Protein AF-A0A3P7LG37-F1 (afdb_monomer)

Radius of gyration: 65.44 Å; Cα contacts (8 Å, |Δi|>4): 2; chains: 1; bounding box: 162×70×184 Å

pLDDT: mean 71.57, std 26.66, range [27.73, 98.31]

Structure (mmCIF, N/CA/C/O backbone):
data_AF-A0A3P7LG37-F1
#
_entry.id   AF-A0A3P7LG37-F1
#
loop_
_atom_site.group_PDB
_atom_site.id
_atom_site.type_symbol
_atom_site.label_atom_id
_atom_site.label_alt_id
_atom_site.label_comp_id
_atom_site.label_asym_id
_atom_site.label_entity_id
_atom_site.label_seq_id
_atom_site.pdbx_PDB_ins_code
_atom_site.Cartn_x
_atom_site.Cartn_y
_atom_site.Cartn_z
_atom_site.occupancy
_atom_site.B_iso_or_equiv
_atom_site.auth_seq_id
_atom_site.auth_comp_id
_atom_site.auth_asym_id
_atom_site.auth_atom_id
_atom_site.pdbx_PDB_model_num
ATOM 1 N N . MET A 1 1 ? 28.343 18.761 -48.923 1.00 53.28 1 MET A N 1
ATOM 2 C CA . MET A 1 1 ? 27.858 18.982 -50.306 1.00 53.28 1 MET A CA 1
ATOM 3 C C . MET A 1 1 ? 28.773 19.929 -51.073 1.00 53.28 1 MET A C 1
ATOM 5 O O . MET A 1 1 ? 28.994 19.679 -52.247 1.00 53.28 1 MET A O 1
ATOM 9 N N . GLU A 1 2 ? 29.396 20.901 -50.402 1.00 62.69 2 GLU A N 1
ATOM 10 C CA . GLU A 1 2 ? 30.290 21.905 -51.007 1.00 62.69 2 GLU A CA 1
ATOM 11 C C . GLU A 1 2 ? 31.487 21.339 -51.800 1.00 62.69 2 GLU A C 1
ATOM 13 O O . GLU A 1 2 ? 31.802 21.846 -52.871 1.00 62.69 2 GLU A O 1
ATOM 18 N N . GLU A 1 3 ? 32.130 20.249 -51.362 1.00 63.84 3 GLU A N 1
ATOM 19 C CA . GLU A 1 3 ? 33.272 19.678 -52.108 1.00 63.84 3 GLU A CA 1
ATOM 20 C C . GLU A 1 3 ? 32.877 19.035 -53.445 1.00 63.84 3 GLU A C 1
ATOM 22 O O . GLU A 1 3 ? 33.645 19.075 -54.406 1.00 63.84 3 GLU A O 1
ATOM 27 N N . LYS A 1 4 ? 31.661 18.477 -53.538 1.00 73.81 4 LYS A N 1
ATOM 28 C CA . LYS A 1 4 ? 31.157 17.892 -54.791 1.00 73.81 4 LYS A CA 1
ATOM 29 C C . LYS A 1 4 ? 30.803 18.969 -55.812 1.00 73.81 4 LYS A C 1
ATOM 31 O O . LYS A 1 4 ? 31.056 18.778 -56.995 1.00 73.81 4 LYS A O 1
ATOM 36 N N . GLU A 1 5 ? 30.256 20.095 -55.362 1.00 79.38 5 GLU A N 1
ATOM 37 C CA . GLU A 1 5 ? 29.940 21.236 -56.229 1.00 79.38 5 GLU A CA 1
ATOM 38 C C . GLU A 1 5 ? 31.211 21.926 -56.735 1.00 79.38 5 GLU A C 1
ATOM 40 O O . GLU A 1 5 ? 31.289 22.282 -57.910 1.00 79.38 5 GLU A O 1
ATOM 45 N N . LYS A 1 6 ? 32.252 22.006 -55.895 1.00 78.19 6 LYS A N 1
ATOM 46 C CA . LYS A 1 6 ? 33.566 22.537 -56.280 1.00 78.19 6 LYS A CA 1
ATOM 47 C C . LYS A 1 6 ? 34.243 21.699 -57.372 1.00 78.19 6 LYS A C 1
ATOM 49 O O . LYS A 1 6 ? 34.778 22.256 -58.325 1.00 78.19 6 LYS A O 1
ATOM 54 N N . LEU A 1 7 ? 34.155 20.369 -57.281 1.00 77.25 7 LEU A N 1
ATOM 55 C CA . LEU A 1 7 ? 34.725 19.460 -58.282 1.00 77.25 7 LEU A CA 1
ATOM 56 C C . LEU A 1 7 ? 33.992 19.536 -59.635 1.00 77.25 7 LEU A C 1
ATOM 58 O O . LEU A 1 7 ? 34.618 19.436 -60.688 1.00 77.25 7 LEU A O 1
ATOM 62 N N . ILE A 1 8 ? 32.667 19.725 -59.612 1.00 76.44 8 ILE A N 1
ATOM 63 C CA . ILE A 1 8 ? 31.858 19.896 -60.828 1.00 76.44 8 ILE A CA 1
ATOM 64 C C . ILE A 1 8 ? 32.215 21.217 -61.521 1.00 76.44 8 ILE A C 1
ATOM 66 O O . ILE A 1 8 ? 32.411 21.219 -62.735 1.00 76.44 8 ILE A O 1
ATOM 70 N N . LEU A 1 9 ? 32.376 22.304 -60.758 1.00 76.56 9 LEU A N 1
ATOM 71 C CA . LEU A 1 9 ? 32.797 23.612 -61.270 1.00 76.56 9 LEU A CA 1
ATOM 72 C C . LEU A 1 9 ? 34.181 23.563 -61.937 1.00 76.56 9 LEU A C 1
ATOM 74 O O . LEU A 1 9 ? 34.316 24.035 -63.070 1.00 76.56 9 LEU A O 1
ATOM 78 N N . ASP A 1 10 ? 35.167 22.925 -61.301 1.00 71.69 10 ASP A N 1
ATOM 79 C CA . ASP A 1 10 ? 36.519 22.786 -61.860 1.00 71.69 10 ASP A CA 1
ATOM 80 C C . ASP A 1 10 ? 36.524 21.968 -63.162 1.00 71.69 10 ASP A C 1
ATOM 82 O O . ASP A 1 10 ? 37.150 22.378 -64.144 1.00 71.69 10 ASP A O 1
ATOM 86 N N . LEU A 1 11 ? 35.757 20.870 -63.222 1.00 69.56 11 LEU A N 1
ATOM 87 C CA . LEU A 1 11 ? 35.633 20.036 -64.424 1.00 69.56 11 LEU A CA 1
ATOM 88 C C . LEU A 1 11 ? 34.896 20.744 -65.571 1.00 69.56 11 LEU A C 1
ATOM 90 O O . LEU A 1 11 ? 35.238 20.533 -66.734 1.00 69.56 11 LEU A O 1
ATOM 94 N N . THR A 1 12 ? 33.923 21.612 -65.274 1.00 68.75 12 THR A N 1
ATOM 95 C CA . THR A 1 12 ? 33.240 22.419 -66.302 1.00 68.75 12 THR A CA 1
ATOM 96 C C . THR A 1 12 ? 34.053 23.615 -66.809 1.00 68.75 12 THR A C 1
ATOM 98 O O . THR A 1 12 ? 33.742 24.123 -67.884 1.00 68.75 12 THR A O 1
ATOM 101 N N . SER A 1 13 ? 35.098 24.056 -66.093 1.00 65.44 13 SER A N 1
ATOM 102 C CA . SER A 1 13 ? 35.941 25.192 -66.517 1.00 65.44 13 SER A CA 1
ATOM 103 C C . SER A 1 13 ? 37.119 24.805 -67.426 1.00 65.44 13 SER A C 1
ATOM 105 O O . SER A 1 13 ? 37.756 25.676 -68.023 1.00 65.44 13 SER A O 1
ATOM 107 N N . MET A 1 14 ? 37.403 23.506 -67.586 1.00 57.28 14 MET A N 1
ATOM 108 C CA . MET A 1 14 ? 38.433 23.020 -68.507 1.00 57.28 14 MET A CA 1
ATOM 109 C C . MET A 1 14 ? 37.971 23.130 -69.970 1.00 57.28 14 MET A C 1
ATOM 111 O O . MET A 1 14 ? 37.427 22.196 -70.558 1.00 57.28 14 MET A O 1
ATOM 115 N N . ASP A 1 15 ? 38.224 24.286 -70.581 1.00 46.91 15 ASP A N 1
ATOM 116 C CA . ASP A 1 15 ? 38.019 24.527 -72.009 1.00 46.91 15 ASP A CA 1
ATOM 117 C C . ASP A 1 15 ? 39.030 23.716 -72.851 1.00 46.91 15 ASP A C 1
ATOM 119 O O . ASP A 1 15 ? 40.226 24.013 -72.922 1.00 46.91 15 ASP A O 1
ATOM 123 N N . VAL A 1 16 ? 38.540 22.669 -73.523 1.00 56.59 16 VAL A N 1
ATOM 124 C CA . VAL A 1 16 ? 39.316 21.723 -74.358 1.00 56.59 16 VAL A CA 1
ATOM 125 C C . VAL A 1 16 ? 39.827 22.370 -75.667 1.00 56.59 16 VAL A C 1
ATOM 127 O O . VAL A 1 16 ? 40.471 21.729 -76.499 1.00 56.59 16 VAL A O 1
ATOM 130 N N . LYS A 1 17 ? 39.595 23.671 -75.884 1.00 50.84 17 LYS A N 1
ATOM 131 C CA . LYS A 1 17 ? 39.957 24.369 -77.131 1.00 50.84 17 LYS A CA 1
ATOM 132 C C . LYS A 1 17 ? 41.402 24.875 -77.218 1.00 50.84 17 LYS A C 1
ATOM 134 O O . LYS A 1 17 ? 41.805 25.335 -78.286 1.00 50.84 17 LYS A O 1
ATOM 139 N N . SER A 1 18 ? 42.223 24.747 -76.175 1.00 48.34 18 SER A N 1
ATOM 140 C CA . SER A 1 18 ? 43.606 25.265 -76.183 1.00 48.34 18 SER A CA 1
ATOM 141 C C . SER A 1 18 ? 44.681 24.273 -76.667 1.00 48.34 18 SER A C 1
ATOM 143 O O . SER A 1 18 ? 45.824 24.671 -76.886 1.00 48.34 18 SER A O 1
ATOM 145 N N . PHE A 1 19 ? 44.348 23.008 -76.954 1.00 45.03 19 PHE A N 1
ATOM 146 C CA . PHE A 1 19 ? 45.360 21.989 -77.295 1.00 45.03 19 PHE A CA 1
ATOM 147 C C . PHE A 1 19 ? 45.859 22.000 -78.761 1.00 45.03 19 PHE A C 1
ATOM 149 O O . PHE A 1 19 ? 46.705 21.197 -79.149 1.00 45.03 19 PHE A O 1
ATOM 156 N N . LYS A 1 20 ? 45.396 22.922 -79.616 1.00 48.12 20 LYS A N 1
ATOM 157 C CA . LYS A 1 20 ? 45.832 23.020 -81.028 1.00 48.12 20 LYS A CA 1
ATOM 158 C C . LYS A 1 20 ? 46.506 24.352 -81.359 1.00 48.12 20 LYS A C 1
ATOM 160 O O . LYS A 1 20 ? 46.103 25.023 -82.304 1.00 48.12 20 LYS A O 1
ATOM 165 N N . ARG A 1 21 ? 47.541 24.764 -80.619 1.00 46.53 21 ARG A N 1
ATOM 166 C CA . ARG A 1 21 ? 48.392 25.895 -81.056 1.00 46.53 21 ARG A CA 1
ATOM 167 C C . ARG A 1 21 ? 49.753 25.984 -80.354 1.00 46.53 21 ARG A C 1
ATOM 169 O O . ARG A 1 21 ? 50.128 27.044 -79.882 1.00 46.53 21 ARG A O 1
ATOM 176 N N . SER A 1 22 ? 50.530 24.901 -80.307 1.00 44.94 22 SER A N 1
ATOM 177 C CA . SER A 1 22 ? 51.957 25.022 -79.947 1.00 44.94 22 SER A CA 1
ATOM 178 C C . SER A 1 22 ? 52.837 23.923 -80.545 1.00 44.94 22 SER A C 1
ATOM 180 O O . SER A 1 22 ? 53.562 23.227 -79.850 1.00 44.94 22 SER A O 1
ATOM 182 N N . GLN A 1 23 ? 52.758 23.740 -81.863 1.00 45.19 23 GLN A N 1
ATOM 183 C CA . GLN A 1 23 ? 53.835 23.121 -82.640 1.00 45.19 23 GLN A CA 1
ATOM 184 C C . GLN A 1 23 ? 53.817 23.727 -84.037 1.00 45.19 23 GLN A C 1
ATOM 186 O O . GLN A 1 23 ? 53.097 23.259 -84.912 1.00 45.19 23 GLN A O 1
ATOM 191 N N . ARG A 1 24 ? 54.545 24.827 -84.222 1.00 46.62 24 ARG A N 1
ATOM 192 C CA . ARG A 1 24 ? 55.028 25.312 -85.524 1.00 46.62 24 ARG A CA 1
ATOM 193 C C . ARG A 1 24 ? 55.878 26.546 -85.265 1.00 46.62 24 ARG A C 1
ATOM 195 O O . ARG A 1 24 ? 55.342 27.648 -85.217 1.00 46.62 24 ARG A O 1
ATOM 202 N N . LYS A 1 25 ? 57.180 26.329 -85.071 1.00 47.12 25 LYS A N 1
ATOM 203 C CA . LYS A 1 25 ? 58.276 27.222 -85.480 1.00 47.12 25 LYS A CA 1
ATOM 204 C C . LYS A 1 25 ? 59.598 26.665 -84.955 1.00 47.12 25 LYS A C 1
ATOM 206 O O . LYS A 1 25 ? 60.095 27.122 -83.943 1.00 47.12 25 LYS A O 1
ATOM 211 N N . GLU A 1 26 ? 60.162 25.721 -85.695 1.00 38.88 26 GLU A N 1
ATOM 212 C CA . GLU A 1 26 ? 61.612 25.622 -85.862 1.00 38.88 26 GLU A CA 1
ATOM 213 C C . GLU A 1 26 ? 61.849 25.361 -87.351 1.00 38.88 26 GLU A C 1
ATOM 215 O O . GLU A 1 26 ? 61.422 24.352 -87.911 1.00 38.88 26 GLU A O 1
ATOM 220 N N . ALA A 1 27 ? 62.396 26.371 -88.026 1.00 35.72 27 ALA A N 1
ATOM 221 C CA . ALA A 1 27 ? 62.758 26.308 -89.428 1.00 35.72 27 ALA A CA 1
ATOM 222 C C . ALA A 1 27 ? 64.069 25.524 -89.543 1.00 35.72 27 ALA A C 1
ATOM 224 O O . ALA A 1 27 ? 65.119 25.986 -89.104 1.00 35.72 27 ALA A O 1
ATOM 225 N N . CYS A 1 28 ? 63.986 24.328 -90.120 1.00 34.69 28 CYS A N 1
ATOM 226 C CA . CYS A 1 28 ? 65.135 23.520 -90.497 1.00 34.69 28 CYS A CA 1
ATOM 227 C C . CYS A 1 28 ? 65.753 24.099 -91.780 1.00 34.69 28 CYS A C 1
ATOM 229 O O . CYS A 1 28 ? 65.066 24.283 -92.788 1.00 34.69 28 CYS A O 1
ATOM 231 N N . ILE A 1 29 ? 67.047 24.410 -91.722 1.00 40.91 29 ILE A N 1
ATOM 232 C CA . ILE A 1 29 ? 67.867 24.789 -92.872 1.00 40.91 29 ILE A CA 1
ATOM 233 C C . ILE A 1 29 ? 67.961 23.567 -93.794 1.00 40.91 29 ILE A C 1
ATOM 235 O O . ILE A 1 29 ? 68.450 22.513 -93.400 1.00 40.91 29 ILE A O 1
ATOM 239 N N . ILE A 1 30 ? 67.461 23.714 -95.020 1.00 43.28 30 ILE A N 1
ATOM 240 C CA . ILE A 1 30 ? 67.448 22.675 -96.051 1.00 43.28 30 ILE A CA 1
ATOM 241 C C . ILE A 1 30 ? 68.867 22.509 -96.610 1.00 43.28 30 ILE A C 1
ATOM 243 O O . ILE A 1 30 ? 69.308 23.305 -97.437 1.00 43.28 30 ILE A O 1
ATOM 247 N N . SER A 1 31 ? 69.558 21.439 -96.220 1.00 45.84 31 SER A N 1
ATOM 248 C CA . SER A 1 31 ? 70.520 20.755 -97.089 1.00 45.84 31 SER A CA 1
ATOM 249 C C . SER A 1 31 ? 69.820 19.527 -97.682 1.00 45.84 31 SER A C 1
ATOM 251 O O . SER A 1 31 ? 69.134 18.796 -96.974 1.00 45.84 31 SER A O 1
ATOM 253 N N . LYS A 1 32 ? 69.900 19.333 -99.007 1.00 43.81 32 LYS A N 1
ATOM 254 C CA . LYS A 1 32 ? 69.282 18.185 -99.697 1.00 43.81 32 LYS A CA 1
ATOM 255 C C . LYS A 1 32 ? 70.000 16.890 -99.281 1.00 43.81 32 LYS A C 1
ATOM 257 O O . LYS A 1 32 ? 71.175 16.761 -99.623 1.00 43.81 32 LYS A O 1
ATOM 262 N N . PRO A 1 33 ? 69.330 15.933 -98.615 1.00 45.69 33 PRO A N 1
ATOM 263 C CA . PRO A 1 33 ? 69.909 14.624 -98.352 1.00 45.69 33 PRO A CA 1
ATOM 264 C C . PRO A 1 33 ? 69.797 13.745 -99.606 1.00 45.69 33 PRO A C 1
ATOM 266 O O . PRO A 1 33 ? 68.839 13.847 -100.379 1.00 45.69 33 PRO A O 1
ATOM 269 N N . THR A 1 34 ? 70.781 12.881 -99.825 1.00 55.75 34 THR A N 1
ATOM 270 C CA . THR A 1 34 ? 70.733 11.820 -100.838 1.00 55.75 34 THR A CA 1
ATOM 271 C C . THR A 1 34 ? 69.634 10.801 -100.488 1.00 55.75 34 THR A C 1
ATOM 273 O O . THR A 1 34 ? 69.216 10.676 -99.337 1.00 55.75 34 THR A O 1
ATOM 276 N N . SER A 1 35 ? 69.127 10.074 -101.492 1.00 60.28 35 SER A N 1
ATOM 277 C CA . SER A 1 35 ? 67.966 9.163 -101.389 1.00 60.28 35 SER A CA 1
ATOM 278 C C . SER A 1 35 ? 68.035 8.123 -100.250 1.00 60.28 35 SER A C 1
ATOM 280 O O . SER A 1 35 ? 66.993 7.611 -99.840 1.00 60.28 35 SER A O 1
ATOM 282 N N . GLU A 1 36 ? 69.224 7.796 -99.735 1.00 59.75 36 GLU A N 1
ATOM 283 C CA . GLU A 1 36 ? 69.425 6.832 -98.641 1.00 59.75 36 GLU A CA 1
ATOM 284 C C . GLU A 1 36 ? 69.271 7.441 -97.237 1.00 59.75 36 GLU A C 1
ATOM 286 O O . GLU A 1 36 ? 68.728 6.783 -96.345 1.00 59.75 36 GLU A O 1
ATOM 291 N N . ASP A 1 37 ? 69.656 8.703 -97.036 1.00 61.47 37 ASP A N 1
ATOM 292 C CA . ASP A 1 37 ? 69.559 9.381 -95.735 1.00 61.47 37 ASP A CA 1
ATOM 293 C C . ASP A 1 37 ? 68.103 9.708 -95.381 1.00 61.47 37 ASP A C 1
ATOM 295 O O . ASP A 1 37 ? 67.674 9.540 -94.237 1.00 61.47 37 ASP A O 1
ATOM 299 N N . ALA A 1 38 ? 67.294 10.059 -96.386 1.00 67.88 38 ALA A N 1
ATOM 300 C CA . ALA A 1 38 ? 65.847 10.198 -96.231 1.00 67.88 38 ALA A CA 1
ATOM 301 C C . ALA A 1 38 ? 65.177 8.863 -95.851 1.00 67.88 38 ALA A C 1
ATOM 303 O O . ALA A 1 38 ? 64.249 8.843 -95.042 1.00 67.88 38 ALA A O 1
ATOM 304 N N . ALA A 1 39 ? 65.660 7.734 -96.384 1.00 72.12 39 ALA A N 1
ATOM 305 C CA . ALA A 1 39 ? 65.139 6.410 -96.048 1.00 72.12 39 ALA A CA 1
ATOM 306 C C . ALA A 1 39 ? 65.538 5.962 -94.629 1.00 72.12 39 ALA A C 1
ATOM 308 O O . ALA A 1 39 ? 64.724 5.345 -93.942 1.00 72.12 39 ALA A O 1
ATOM 309 N N . ARG A 1 40 ? 66.755 6.283 -94.156 1.00 73.94 40 ARG A N 1
ATOM 310 C CA . ARG A 1 40 ? 67.168 6.032 -92.758 1.00 73.94 40 ARG A CA 1
ATOM 311 C C . ARG A 1 40 ? 66.355 6.864 -91.769 1.00 73.94 40 ARG A C 1
ATOM 313 O O . ARG A 1 40 ? 65.770 6.278 -90.867 1.00 73.94 40 ARG A O 1
ATOM 320 N N . LEU A 1 41 ? 66.194 8.166 -92.016 1.00 78.44 41 LEU A N 1
ATOM 321 C CA . LEU A 1 41 ? 65.329 9.042 -91.213 1.00 78.44 41 LEU A CA 1
ATOM 322 C C . LEU A 1 41 ? 63.896 8.507 -91.112 1.00 78.44 41 LEU A C 1
ATOM 324 O O . LEU A 1 41 ? 63.320 8.487 -90.029 1.00 78.44 41 LEU A O 1
ATOM 328 N N . LYS A 1 42 ? 63.329 8.005 -92.216 1.00 82.56 42 LYS A N 1
ATOM 329 C CA . LYS A 1 42 ? 61.988 7.401 -92.207 1.00 82.56 42 LYS A CA 1
ATOM 330 C C . LYS A 1 42 ? 61.916 6.111 -91.388 1.00 82.56 42 LYS A C 1
ATOM 332 O O . LYS A 1 42 ? 60.895 5.880 -90.746 1.00 82.56 42 LYS A O 1
ATOM 337 N N . ARG A 1 43 ? 62.968 5.283 -91.374 1.00 83.88 43 ARG A N 1
ATOM 338 C CA . ARG A 1 43 ? 63.028 4.085 -90.514 1.00 83.88 43 ARG A CA 1
ATOM 339 C C . ARG A 1 43 ? 63.165 4.449 -89.038 1.00 83.88 43 ARG A C 1
ATOM 341 O O . ARG A 1 43 ? 62.475 3.846 -88.224 1.00 83.88 43 ARG A O 1
ATOM 348 N N . ASP A 1 44 ? 63.978 5.447 -88.708 1.00 85.06 44 ASP A N 1
ATOM 349 C CA . ASP A 1 44 ? 64.162 5.908 -87.328 1.00 85.06 44 ASP A CA 1
ATOM 350 C C . ASP A 1 44 ? 62.893 6.598 -86.792 1.00 85.06 44 ASP A C 1
ATOM 352 O O . ASP A 1 44 ? 62.475 6.347 -85.660 1.00 85.06 44 ASP A O 1
ATOM 356 N N . GLU A 1 45 ? 62.207 7.392 -87.625 1.00 87.50 45 GLU A N 1
ATOM 357 C CA . GLU A 1 45 ? 60.871 7.933 -87.328 1.00 87.50 45 GLU A CA 1
ATOM 358 C C . GLU A 1 45 ? 59.858 6.806 -87.084 1.00 87.50 45 GLU A C 1
ATOM 360 O O . GLU A 1 45 ? 59.088 6.864 -86.125 1.00 87.50 45 GLU A O 1
ATOM 365 N N . LEU A 1 46 ? 59.867 5.763 -87.918 1.00 89.19 46 LEU A N 1
ATOM 366 C CA . LEU A 1 46 ? 58.950 4.631 -87.794 1.00 89.19 46 LEU A CA 1
ATOM 367 C C . LEU A 1 46 ? 59.240 3.795 -86.539 1.00 89.19 46 LEU A C 1
ATOM 369 O O . LEU A 1 46 ? 58.301 3.440 -85.831 1.00 89.19 46 LEU A O 1
ATOM 373 N N . ALA A 1 47 ? 60.510 3.568 -86.199 1.00 89.38 47 ALA A N 1
ATOM 374 C CA . ALA A 1 47 ? 60.917 2.920 -84.953 1.00 89.38 47 ALA A CA 1
ATOM 375 C C . ALA A 1 47 ? 60.531 3.759 -83.718 1.00 89.38 47 ALA A C 1
ATOM 377 O O . ALA A 1 47 ? 60.015 3.226 -82.736 1.00 89.38 47 ALA A O 1
ATOM 378 N N . SER A 1 48 ? 60.694 5.087 -83.780 1.00 92.88 48 SER A N 1
ATOM 379 C CA . SER A 1 48 ? 60.255 6.010 -82.723 1.00 92.88 48 SER A CA 1
ATOM 380 C C . SER A 1 48 ? 58.734 5.993 -82.539 1.00 92.88 48 SER A C 1
ATOM 382 O O . SER A 1 48 ? 58.238 5.974 -81.410 1.00 92.88 48 SER A O 1
ATOM 384 N N . LEU A 1 49 ? 57.975 5.967 -83.638 1.00 92.88 49 LEU A N 1
ATOM 385 C CA . LEU A 1 49 ? 56.518 5.853 -83.602 1.00 92.88 49 LEU A CA 1
ATOM 386 C C . LEU A 1 49 ? 56.072 4.492 -83.062 1.00 92.88 49 LEU A C 1
ATOM 388 O O . LEU A 1 49 ? 55.180 4.456 -82.220 1.00 92.88 49 LEU A O 1
ATOM 392 N N . GLN A 1 50 ? 56.718 3.394 -83.462 1.00 91.88 50 GLN A N 1
ATOM 393 C CA . GLN A 1 50 ? 56.456 2.060 -82.915 1.00 91.88 50 GLN A CA 1
ATOM 394 C C . GLN A 1 50 ? 56.723 2.001 -81.406 1.00 91.88 50 GLN A C 1
ATOM 396 O O . GLN A 1 50 ? 55.885 1.495 -80.662 1.00 91.88 50 GLN A O 1
ATOM 401 N N . ALA A 1 51 ? 57.825 2.588 -80.928 1.00 92.44 51 ALA A N 1
ATOM 402 C CA . ALA A 1 51 ? 58.120 2.680 -79.499 1.00 92.44 51 ALA A CA 1
ATOM 403 C C . ALA A 1 51 ? 57.087 3.537 -78.744 1.00 92.44 51 ALA A C 1
ATOM 405 O O . ALA A 1 51 ? 56.653 3.173 -77.651 1.00 92.44 51 ALA A O 1
ATOM 406 N N . LYS A 1 52 ? 56.638 4.657 -79.329 1.00 94.25 52 LYS A N 1
ATOM 407 C CA . LYS A 1 52 ? 55.555 5.480 -78.759 1.00 94.25 52 LYS A CA 1
ATOM 408 C C . LYS A 1 52 ? 54.240 4.712 -78.678 1.00 94.25 52 LYS A C 1
ATOM 410 O O . LYS A 1 52 ? 53.580 4.793 -77.649 1.00 94.25 52 LYS A O 1
ATOM 415 N N . VAL A 1 53 ? 53.876 3.967 -79.722 1.00 95.06 53 VAL A N 1
ATOM 416 C CA . VAL A 1 53 ? 52.677 3.117 -79.726 1.00 95.06 53 VAL A CA 1
ATOM 417 C C . VAL A 1 53 ? 52.791 2.040 -78.651 1.00 95.06 53 VAL A C 1
ATOM 419 O O . VAL A 1 53 ? 51.879 1.926 -77.842 1.00 95.06 53 VAL A O 1
ATOM 422 N N . GLY A 1 54 ? 53.923 1.334 -78.562 1.00 93.44 54 GLY A N 1
ATOM 423 C CA . GLY A 1 54 ? 54.160 0.336 -77.514 1.00 93.44 54 GLY A CA 1
ATOM 424 C C . GLY A 1 54 ? 54.014 0.913 -76.102 1.00 93.44 54 GLY A C 1
ATOM 425 O O . GLY A 1 54 ? 53.278 0.369 -75.286 1.00 93.44 54 GLY A O 1
ATOM 426 N N . ASN A 1 55 ? 54.622 2.073 -75.838 1.00 95.06 55 ASN A N 1
ATOM 427 C CA . ASN A 1 55 ? 54.511 2.756 -74.546 1.00 95.06 55 ASN A CA 1
ATOM 428 C C . ASN A 1 55 ? 53.083 3.223 -74.232 1.00 95.06 55 ASN A C 1
ATOM 430 O O . ASN A 1 55 ? 52.663 3.172 -73.077 1.00 95.06 55 ASN A O 1
ATOM 434 N N . LEU A 1 56 ? 52.341 3.707 -75.233 1.00 95.88 56 LEU A N 1
ATOM 435 C CA . LEU A 1 56 ? 50.939 4.083 -75.058 1.00 95.88 56 LEU A CA 1
ATOM 436 C C . LEU A 1 56 ? 50.075 2.853 -74.768 1.00 95.88 56 LEU A C 1
ATOM 438 O O . LEU A 1 56 ? 49.276 2.908 -73.843 1.00 95.88 56 LEU A O 1
ATOM 442 N N . CYS A 1 57 ? 50.285 1.740 -75.476 1.00 95.44 57 CYS A N 1
ATOM 443 C CA . CYS A 1 57 ? 49.587 0.481 -75.218 1.00 95.44 57 CYS A CA 1
ATOM 444 C C . CYS A 1 57 ? 49.827 -0.026 -73.791 1.00 95.44 57 CYS A C 1
ATOM 446 O O . CYS A 1 57 ? 48.861 -0.368 -73.113 1.00 95.44 57 CYS A O 1
ATOM 448 N N . SER A 1 58 ? 51.075 -0.016 -73.307 1.00 94.50 58 SER A N 1
ATOM 449 C CA . SER A 1 58 ? 51.376 -0.408 -71.923 1.00 94.50 58 SER A CA 1
ATOM 450 C C . SER A 1 58 ? 50.688 0.507 -70.909 1.00 94.50 58 SER A C 1
ATOM 452 O O . SER A 1 58 ? 50.026 0.018 -70.003 1.00 94.50 58 SER A O 1
ATOM 454 N N . LYS A 1 59 ? 50.740 1.833 -71.108 1.00 95.62 59 LYS A N 1
ATOM 455 C CA . LYS A 1 59 ? 50.040 2.790 -70.232 1.00 95.62 59 LYS A CA 1
ATOM 456 C C . LYS A 1 59 ? 48.528 2.583 -70.225 1.00 95.62 59 LYS A C 1
ATOM 458 O O . LYS A 1 59 ? 47.913 2.682 -69.171 1.00 95.62 59 LYS A O 1
ATOM 463 N N . THR A 1 60 ? 47.926 2.310 -71.381 1.00 95.69 60 THR A N 1
ATOM 464 C CA . THR A 1 60 ? 46.492 2.016 -71.475 1.00 95.69 60 THR A CA 1
ATOM 465 C C . THR A 1 60 ? 46.141 0.737 -70.721 1.00 95.69 60 THR A C 1
ATOM 467 O O . THR A 1 60 ? 45.137 0.720 -70.015 1.00 95.69 60 THR A O 1
ATOM 470 N N . LEU A 1 61 ? 46.974 -0.304 -70.814 1.00 95.94 61 LEU A N 1
ATOM 471 C CA . LEU A 1 61 ? 46.763 -1.549 -70.076 1.00 95.94 61 LEU A CA 1
ATOM 472 C C . LEU A 1 61 ? 46.889 -1.343 -68.557 1.00 95.94 61 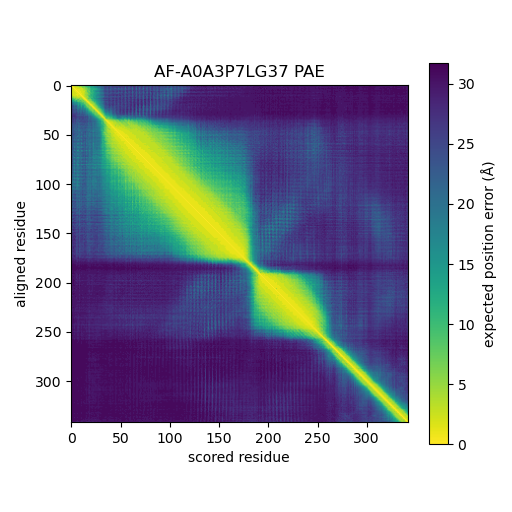LEU A C 1
ATOM 474 O O . LEU A 1 61 ? 46.055 -1.838 -67.801 1.00 95.94 61 LEU A O 1
ATOM 478 N N . ASP A 1 62 ? 47.886 -0.577 -68.109 1.00 96.56 62 ASP A N 1
ATOM 479 C CA . ASP A 1 62 ? 48.068 -0.244 -66.691 1.00 96.56 62 ASP A CA 1
ATOM 480 C C . ASP A 1 62 ? 46.874 0.553 -66.145 1.00 96.56 62 ASP A C 1
ATOM 482 O O . ASP A 1 62 ? 46.336 0.220 -65.089 1.00 96.56 62 ASP A O 1
ATOM 486 N N . GLN A 1 63 ? 46.395 1.546 -66.901 1.00 97.00 63 GLN 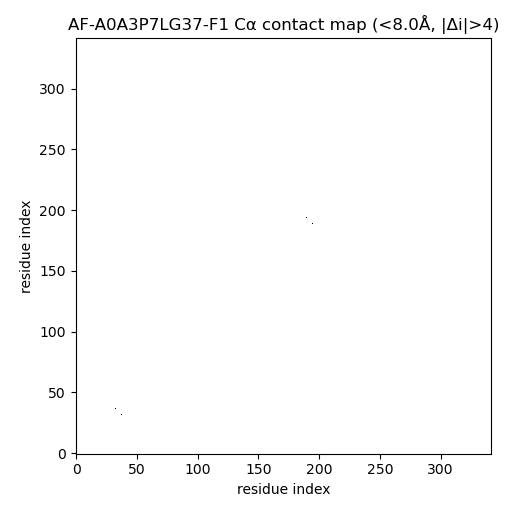A N 1
ATOM 487 C CA . GLN A 1 63 ? 45.198 2.320 -66.556 1.00 97.00 63 GLN A CA 1
ATOM 488 C C . GLN A 1 63 ? 43.939 1.447 -66.507 1.00 97.00 63 GLN A C 1
ATOM 490 O O . GLN A 1 63 ? 43.111 1.609 -65.614 1.00 97.00 63 GLN A O 1
ATOM 495 N N . GLU A 1 64 ? 43.780 0.502 -67.436 1.00 96.75 64 GLU A N 1
ATOM 496 C CA . GLU A 1 64 ? 42.654 -0.436 -67.418 1.00 96.75 64 GLU A CA 1
ATOM 497 C C . GLU A 1 64 ? 42.683 -1.320 -66.161 1.00 96.75 64 GLU A C 1
ATOM 499 O O . GLU A 1 64 ? 41.648 -1.547 -65.527 1.00 96.75 64 GLU A O 1
ATOM 504 N N . ASN A 1 65 ? 43.868 -1.793 -65.770 1.00 96.25 65 ASN A N 1
ATOM 505 C CA . ASN A 1 65 ? 44.044 -2.576 -64.551 1.00 96.25 65 ASN A CA 1
ATOM 506 C C . ASN A 1 65 ? 43.743 -1.746 -63.296 1.00 96.25 65 ASN A C 1
ATOM 508 O O . ASN A 1 65 ? 43.038 -2.227 -62.407 1.00 96.25 65 ASN A O 1
ATOM 512 N N . GLU A 1 66 ? 44.196 -0.493 -63.238 1.00 96.88 66 GLU A N 1
ATOM 513 C CA . GLU A 1 66 ? 43.884 0.427 -62.141 1.00 96.88 66 GLU A CA 1
ATOM 514 C C . GLU A 1 66 ? 42.372 0.687 -62.034 1.00 96.88 66 GLU A C 1
ATOM 516 O O . GLU A 1 66 ? 41.798 0.576 -60.949 1.00 96.88 66 GLU A O 1
ATOM 521 N N . ILE A 1 67 ? 41.691 0.922 -63.162 1.00 96.81 67 ILE A N 1
ATOM 522 C CA . ILE A 1 67 ? 40.231 1.093 -63.209 1.00 96.81 67 ILE A CA 1
ATOM 523 C C . ILE A 1 67 ? 39.510 -0.153 -62.680 1.00 96.81 67 ILE A C 1
ATOM 525 O O . ILE A 1 67 ? 38.550 -0.024 -61.918 1.00 96.81 67 ILE A O 1
ATOM 529 N N . LYS A 1 68 ? 39.964 -1.364 -63.035 1.00 97.12 68 LYS A N 1
ATOM 530 C CA . LYS A 1 68 ? 39.380 -2.615 -62.516 1.00 97.12 68 LYS A CA 1
ATOM 531 C C . LYS A 1 68 ? 39.541 -2.728 -61.001 1.00 97.12 68 LYS A C 1
ATOM 533 O O . LYS A 1 68 ? 38.580 -3.077 -60.315 1.00 97.12 68 LYS A O 1
ATOM 538 N N . VAL A 1 69 ? 40.722 -2.403 -60.471 1.00 97.81 69 VAL A N 1
ATOM 539 C CA . VAL A 1 69 ? 40.988 -2.427 -59.024 1.00 97.81 69 VAL A CA 1
ATOM 540 C C . VAL A 1 69 ? 40.118 -1.406 -58.290 1.00 97.81 69 VAL A C 1
ATOM 542 O O . VAL A 1 69 ? 39.440 -1.767 -57.326 1.00 97.81 69 VAL A O 1
ATOM 545 N N . LEU A 1 70 ? 40.063 -0.162 -58.771 1.00 97.56 70 LEU A N 1
ATOM 546 C CA . LEU A 1 70 ? 39.215 0.886 -58.196 1.00 97.56 70 LEU A CA 1
ATOM 547 C C . LEU A 1 70 ? 37.725 0.522 -58.278 1.00 97.56 70 LEU A C 1
ATOM 549 O O . LEU A 1 70 ? 36.977 0.753 -57.329 1.00 97.56 70 LEU A O 1
ATOM 553 N N . GLY A 1 71 ? 37.292 -0.107 -59.374 1.00 97.69 71 GLY A N 1
ATOM 554 C CA . GLY A 1 71 ? 35.929 -0.610 -59.535 1.00 97.69 71 GLY A CA 1
ATOM 555 C C . GLY A 1 71 ? 35.558 -1.666 -58.491 1.00 97.69 71 GLY A C 1
ATOM 556 O O . GLY A 1 71 ? 34.477 -1.598 -57.902 1.00 97.69 71 GLY A O 1
ATOM 557 N N . LEU A 1 72 ? 36.465 -2.606 -58.202 1.00 97.31 72 LEU A N 1
ATOM 558 C CA . LEU A 1 72 ? 36.273 -3.608 -57.148 1.00 97.31 72 LEU A CA 1
ATOM 559 C C . LEU A 1 72 ? 36.243 -2.977 -55.751 1.00 97.31 72 LEU A C 1
ATOM 561 O O . LEU A 1 72 ? 35.378 -3.320 -54.944 1.00 97.31 72 LEU A O 1
ATOM 565 N N . GLN A 1 73 ? 37.137 -2.025 -55.471 1.00 97.50 73 GLN A N 1
ATOM 566 C CA . GLN A 1 73 ? 37.141 -1.290 -54.202 1.00 97.50 73 GLN A CA 1
ATOM 567 C C . GLN A 1 73 ? 35.833 -0.517 -53.997 1.00 97.50 73 GLN A C 1
ATOM 569 O O . GLN A 1 73 ? 35.230 -0.605 -52.928 1.00 97.50 73 GLN A O 1
ATOM 574 N N . LEU A 1 74 ? 35.340 0.171 -55.031 1.00 97.81 74 LEU A N 1
ATOM 575 C CA . LEU A 1 74 ? 34.065 0.886 -54.990 1.00 97.81 74 LEU A CA 1
ATOM 576 C C . LEU A 1 74 ? 32.882 -0.066 -54.766 1.00 97.81 74 LEU A C 1
ATOM 578 O O . LEU A 1 74 ? 31.964 0.252 -54.008 1.00 97.81 74 LEU A O 1
ATOM 582 N N . HIS A 1 75 ? 32.890 -1.234 -55.412 1.00 96.88 75 HIS A N 1
ATOM 583 C CA . HIS A 1 75 ? 31.854 -2.245 -55.213 1.00 96.88 75 HIS A CA 1
ATOM 584 C C . HIS A 1 75 ? 31.830 -2.756 -53.765 1.00 96.88 75 HIS A C 1
ATOM 586 O O . HIS A 1 75 ? 30.764 -2.788 -53.145 1.00 96.88 75 HIS A O 1
ATOM 592 N N . ASN A 1 76 ? 32.996 -3.084 -53.203 1.00 97.69 76 ASN A N 1
ATOM 593 C CA . ASN A 1 76 ? 33.118 -3.541 -51.818 1.00 97.69 76 ASN A CA 1
ATOM 594 C C . ASN A 1 76 ? 32.697 -2.454 -50.822 1.00 97.69 76 ASN A C 1
ATOM 596 O O . ASN A 1 76 ? 31.867 -2.721 -49.955 1.00 97.69 76 ASN A O 1
ATOM 600 N N . ALA A 1 77 ? 33.153 -1.213 -51.011 1.00 97.44 77 ALA A N 1
ATOM 601 C CA . ALA A 1 77 ? 32.758 -0.082 -50.173 1.00 97.44 77 ALA A CA 1
ATOM 602 C C . ALA A 1 77 ? 31.239 0.171 -50.213 1.00 97.44 77 ALA A C 1
ATOM 604 O O . ALA A 1 77 ? 30.617 0.445 -49.187 1.00 97.44 77 ALA A O 1
ATOM 605 N N . ASN A 1 78 ? 30.598 0.031 -51.380 1.00 97.38 78 ASN A N 1
ATOM 606 C CA . ASN A 1 78 ? 29.140 0.140 -51.490 1.00 97.38 78 ASN A CA 1
ATOM 607 C C . ASN A 1 78 ? 28.410 -1.003 -50.772 1.00 97.38 78 ASN A C 1
ATOM 609 O O . ASN A 1 78 ? 27.359 -0.775 -50.165 1.00 97.38 78 ASN A O 1
ATOM 613 N N . LYS A 1 79 ? 28.959 -2.221 -50.814 1.00 97.56 79 LYS A N 1
ATOM 614 C CA . LYS A 1 79 ? 28.412 -3.370 -50.086 1.00 97.56 79 LYS A CA 1
ATOM 615 C C . LYS A 1 79 ? 28.513 -3.169 -48.572 1.00 97.56 79 LYS A C 1
ATOM 617 O O . LYS A 1 79 ? 27.527 -3.387 -47.871 1.00 97.56 79 LYS A O 1
ATOM 622 N N . GLU A 1 80 ? 29.657 -2.701 -48.081 1.00 97.12 80 GLU A N 1
ATOM 623 C CA . GLU A 1 80 ? 29.866 -2.358 -46.668 1.00 97.12 80 GLU A CA 1
ATOM 624 C C . GLU A 1 80 ? 28.944 -1.222 -46.224 1.00 97.12 80 GLU A C 1
ATOM 626 O O . GLU A 1 80 ? 28.260 -1.344 -45.211 1.00 97.12 80 GLU A O 1
ATOM 631 N N . LYS A 1 81 ? 28.813 -0.160 -47.028 1.00 97.56 81 LYS A N 1
ATOM 632 C CA . LYS A 1 81 ? 27.863 0.929 -46.766 1.00 97.56 81 LYS A CA 1
ATOM 633 C C . LYS A 1 81 ? 26.431 0.413 -46.610 1.00 97.56 81 LYS A C 1
ATOM 635 O O . LYS A 1 81 ? 25.719 0.839 -45.703 1.00 97.56 81 LYS A O 1
ATOM 640 N N . ALA A 1 82 ? 25.995 -0.493 -47.486 1.00 97.06 82 ALA A N 1
ATOM 641 C CA . ALA A 1 82 ? 24.665 -1.090 -47.402 1.00 97.06 82 ALA A CA 1
ATOM 642 C C . ALA A 1 82 ? 24.502 -1.987 -46.162 1.00 97.06 82 ALA A C 1
ATOM 644 O O . ALA A 1 82 ? 23.414 -2.033 -45.589 1.00 97.06 82 ALA A O 1
ATOM 645 N N . HIS A 1 83 ? 25.561 -2.684 -45.741 1.00 97.38 83 HIS A N 1
ATOM 646 C CA . HIS A 1 83 ? 25.570 -3.473 -44.510 1.00 97.38 83 HIS A CA 1
ATOM 647 C C . HIS A 1 83 ? 25.425 -2.583 -43.271 1.00 97.38 83 HIS A C 1
ATOM 649 O O . HIS A 1 83 ? 24.483 -2.759 -42.502 1.00 97.38 83 HIS A O 1
ATOM 655 N N . VAL A 1 84 ? 26.278 -1.564 -43.142 1.00 97.88 84 VAL A N 1
ATOM 656 C CA . VAL A 1 84 ? 26.253 -0.614 -42.020 1.00 97.88 84 VAL A CA 1
ATOM 657 C C . VAL A 1 84 ? 24.911 0.117 -41.942 1.00 97.88 84 VAL A C 1
ATOM 659 O O . VAL A 1 84 ? 24.369 0.297 -40.856 1.00 97.88 84 VAL A O 1
ATOM 662 N N . ALA A 1 85 ? 24.313 0.487 -43.081 1.00 97.25 85 ALA A N 1
ATOM 663 C CA . ALA A 1 85 ? 22.984 1.102 -43.101 1.00 97.25 85 ALA A CA 1
ATOM 664 C C . ALA A 1 85 ? 21.893 0.182 -42.517 1.00 97.25 85 ALA A C 1
ATOM 666 O O . ALA A 1 85 ? 20.990 0.660 -41.831 1.00 97.25 85 ALA A O 1
ATOM 667 N N . LYS A 1 86 ? 21.977 -1.135 -42.755 1.00 97.38 86 LYS A N 1
ATOM 668 C CA . LYS A 1 86 ? 21.047 -2.112 -42.167 1.00 97.38 86 LYS A CA 1
ATOM 669 C C . LYS A 1 86 ? 21.272 -2.283 -40.668 1.00 97.38 86 LYS A C 1
ATOM 671 O O . LYS A 1 86 ? 20.297 -2.365 -39.925 1.00 97.38 86 LYS A O 1
ATOM 676 N N . GLU A 1 87 ? 22.526 -2.326 -40.224 1.00 97.75 87 GLU A N 1
ATOM 677 C CA . GLU A 1 87 ? 22.859 -2.411 -38.798 1.00 97.75 87 GLU A CA 1
ATOM 678 C C . GLU A 1 87 ? 22.381 -1.173 -38.036 1.00 97.75 87 GLU A C 1
ATOM 680 O O . GLU A 1 87 ? 21.780 -1.303 -36.973 1.00 97.75 87 GLU A O 1
ATOM 685 N N . LEU A 1 88 ? 22.557 0.019 -38.611 1.00 97.69 88 LEU A N 1
ATOM 686 C CA . LEU A 1 88 ? 22.102 1.272 -38.013 1.00 97.69 88 LEU A CA 1
ATOM 687 C C . LEU A 1 88 ? 20.578 1.301 -37.836 1.00 97.69 88 LEU A C 1
ATOM 689 O O . LEU A 1 88 ? 20.085 1.701 -36.783 1.00 97.69 88 LEU A O 1
ATOM 693 N N . GLU A 1 89 ? 19.828 0.818 -38.826 1.00 97.31 89 GLU A N 1
ATOM 694 C CA . GLU A 1 89 ? 18.369 0.706 -38.727 1.00 97.31 89 GLU A CA 1
ATOM 695 C C . GLU A 1 89 ? 17.935 -0.314 -37.659 1.00 97.31 89 GLU A C 1
ATOM 697 O O . GLU A 1 89 ? 16.968 -0.088 -36.928 1.00 97.31 89 GLU A O 1
ATOM 702 N N . ALA A 1 90 ? 18.660 -1.428 -37.518 1.00 97.69 90 ALA A N 1
ATOM 703 C CA . ALA A 1 90 ? 18.398 -2.407 -36.464 1.00 97.69 90 ALA A CA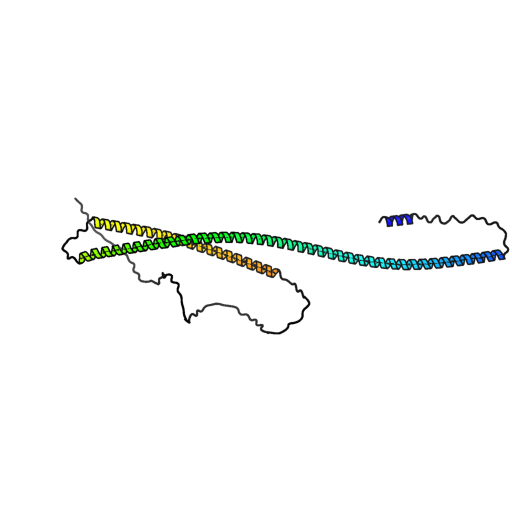 1
ATOM 704 C C . ALA A 1 90 ? 18.664 -1.825 -35.064 1.00 97.69 90 ALA A C 1
ATOM 706 O O . ALA A 1 90 ? 17.843 -2.002 -34.161 1.00 97.69 90 ALA A O 1
ATOM 707 N N . VAL A 1 91 ? 19.766 -1.086 -34.898 1.00 97.81 91 VAL A N 1
ATOM 708 C CA . VAL A 1 91 ? 20.098 -0.387 -33.647 1.00 97.81 91 VAL A CA 1
ATOM 709 C C . VAL A 1 91 ? 19.031 0.652 -33.309 1.00 97.81 91 VAL A C 1
ATOM 711 O O . VAL A 1 91 ? 18.561 0.681 -32.174 1.00 97.81 91 VAL A O 1
ATOM 714 N N . ARG A 1 92 ? 18.569 1.435 -34.291 1.00 97.88 92 ARG A N 1
ATOM 715 C CA . ARG A 1 92 ? 17.502 2.427 -34.097 1.00 97.88 92 ARG A CA 1
ATOM 716 C C . ARG A 1 92 ? 16.207 1.790 -33.590 1.00 97.88 92 ARG A C 1
ATOM 718 O O . ARG A 1 92 ? 15.631 2.248 -32.606 1.00 97.88 92 ARG A O 1
ATOM 725 N N . LYS A 1 93 ? 15.776 0.683 -34.199 1.00 97.38 93 LYS A N 1
ATOM 726 C CA . LYS A 1 93 ? 14.590 -0.065 -33.738 1.00 97.38 93 LYS A CA 1
ATOM 727 C C . LYS A 1 93 ? 14.772 -0.633 -32.333 1.00 97.38 93 LYS A C 1
ATOM 729 O O . LYS A 1 93 ? 13.830 -0.654 -31.536 1.00 97.38 93 LYS A O 1
ATOM 734 N N . GLN A 1 94 ? 15.979 -1.098 -32.017 1.00 97.38 94 GLN A N 1
ATOM 735 C CA . GLN A 1 94 ? 16.300 -1.583 -30.680 1.00 97.38 94 GLN A CA 1
ATOM 736 C C . GLN A 1 94 ? 16.239 -0.451 -29.644 1.00 97.38 94 GLN A C 1
ATOM 738 O O . GLN A 1 94 ? 15.709 -0.659 -28.553 1.00 97.38 94 GLN A O 1
ATOM 743 N N . GLU A 1 95 ? 16.748 0.735 -29.974 1.00 97.56 95 GLU A N 1
ATOM 744 C CA . GLU A 1 95 ? 16.697 1.924 -29.122 1.00 97.56 95 GLU A CA 1
ATOM 745 C C . GLU A 1 95 ? 15.255 2.370 -28.860 1.00 97.56 95 GLU A C 1
ATOM 747 O O . GLU A 1 95 ? 14.874 2.546 -27.704 1.00 97.56 95 GLU A O 1
ATOM 752 N N . GLU A 1 96 ? 14.420 2.447 -29.899 1.00 97.81 96 GLU A N 1
ATOM 753 C CA . GLU A 1 96 ? 12.995 2.776 -29.761 1.00 97.81 96 GLU A CA 1
ATOM 754 C C . GLU A 1 96 ? 12.266 1.781 -28.845 1.00 97.81 96 GLU A C 1
ATOM 756 O O . GLU A 1 96 ? 11.478 2.175 -27.984 1.00 97.81 96 GLU A O 1
ATOM 761 N N . THR A 1 97 ? 12.562 0.486 -28.982 1.00 97.75 97 THR A N 1
ATOM 762 C CA . THR A 1 97 ? 11.967 -0.562 -28.137 1.00 97.75 97 THR A CA 1
ATOM 763 C C . THR A 1 97 ? 12.426 -0.439 -26.683 1.00 97.75 97 THR A C 1
ATOM 765 O O . THR A 1 97 ? 11.607 -0.506 -25.767 1.00 97.75 97 THR A O 1
ATOM 768 N N . LYS A 1 98 ? 13.726 -0.212 -26.452 1.00 97.88 98 LYS A N 1
ATOM 769 C CA . LYS A 1 98 ? 14.280 0.007 -25.106 1.00 97.88 98 LYS A CA 1
ATOM 770 C C . LYS A 1 98 ? 13.708 1.265 -24.457 1.00 97.88 98 LYS A C 1
ATOM 772 O O . LYS A 1 98 ? 13.412 1.241 -23.268 1.00 97.88 98 LYS A O 1
ATOM 777 N N . SER A 1 99 ? 13.526 2.336 -25.228 1.00 98.19 99 SER A N 1
ATOM 778 C CA . SER A 1 99 ? 12.935 3.590 -24.758 1.00 98.19 99 SER A CA 1
ATOM 779 C C . SER A 1 99 ? 11.494 3.388 -24.282 1.00 98.19 99 SER A C 1
ATOM 781 O O . SER A 1 99 ? 11.160 3.782 -23.165 1.00 98.19 99 SER A O 1
ATOM 783 N N . LYS A 1 100 ? 10.667 2.681 -25.067 1.00 97.62 100 LYS A N 1
ATOM 784 C CA . LYS A 1 100 ? 9.293 2.323 -24.672 1.00 97.62 100 LYS A CA 1
ATOM 785 C C . LYS A 1 100 ? 9.264 1.471 -23.405 1.00 97.62 100 LYS A C 1
ATOM 787 O O . LYS A 1 100 ? 8.553 1.806 -22.464 1.00 97.62 100 LYS A O 1
ATOM 792 N N . LEU A 1 101 ? 10.099 0.431 -23.341 1.00 97.38 101 LEU A N 1
ATOM 793 C CA . LEU A 1 101 ? 10.196 -0.421 -22.155 1.00 97.38 101 LEU A CA 1
ATOM 794 C C . LEU A 1 101 ? 10.606 0.382 -20.911 1.00 97.38 101 LEU A C 1
ATOM 796 O O . LEU A 1 101 ? 10.077 0.157 -19.826 1.00 97.38 101 LEU A O 1
ATOM 800 N N . LEU A 1 102 ? 11.535 1.330 -21.053 1.00 97.94 102 LEU A N 1
ATOM 801 C CA . LEU A 1 102 ? 11.963 2.191 -19.953 1.00 97.94 102 LEU A CA 1
ATOM 802 C C . LEU A 1 102 ? 10.819 3.088 -19.465 1.00 97.94 102 LEU A C 1
ATOM 804 O O . LEU A 1 102 ? 10.612 3.187 -18.258 1.00 97.94 102 LEU A O 1
ATOM 808 N N . GLN A 1 103 ? 10.047 3.682 -20.379 1.00 97.56 103 GLN A N 1
ATOM 809 C CA . GLN A 1 103 ? 8.867 4.480 -20.030 1.00 97.56 103 GLN A CA 1
ATOM 810 C C . GLN A 1 103 ? 7.805 3.647 -19.301 1.00 97.56 103 GLN A C 1
ATOM 812 O O . GLN A 1 103 ? 7.292 4.075 -18.266 1.00 97.56 103 GLN A O 1
ATOM 817 N N . GLU A 1 104 ? 7.520 2.436 -19.781 1.00 97.81 104 GLU A N 1
ATOM 818 C CA . GLU A 1 104 ? 6.599 1.509 -19.116 1.00 97.81 104 GLU A CA 1
ATOM 819 C C . GLU A 1 104 ? 7.087 1.171 -17.703 1.00 97.81 104 GLU A C 1
ATOM 821 O O . GLU A 1 104 ? 6.344 1.330 -16.735 1.00 97.81 104 GLU A O 1
ATOM 826 N N . LYS A 1 105 ? 8.360 0.783 -17.544 1.00 97.69 105 LYS A N 1
ATOM 827 C CA . LYS A 1 105 ? 8.943 0.481 -16.226 1.00 97.69 105 LYS A CA 1
ATOM 828 C C . LYS A 1 105 ? 8.907 1.680 -15.282 1.00 97.69 105 LYS A C 1
ATOM 830 O O . LYS A 1 105 ? 8.606 1.503 -14.104 1.00 97.69 105 LYS A O 1
ATOM 835 N N . GLN A 1 106 ? 9.153 2.885 -15.788 1.00 98.25 106 GLN A N 1
ATOM 836 C CA . GLN A 1 106 ? 9.040 4.110 -15.003 1.00 98.25 106 GLN A CA 1
ATOM 837 C C . GLN A 1 106 ? 7.594 4.358 -14.548 1.00 98.25 106 GLN A C 1
ATOM 839 O O . GLN A 1 106 ? 7.374 4.719 -13.394 1.00 98.25 106 GLN A O 1
ATOM 844 N N . SER A 1 107 ? 6.605 4.109 -15.411 1.00 97.19 107 SER A N 1
ATOM 845 C CA . SER A 1 107 ? 5.190 4.236 -15.043 1.00 97.19 107 SER A CA 1
ATOM 846 C C . SER A 1 107 ? 4.768 3.224 -13.970 1.00 97.19 107 SER A C 1
ATOM 848 O O . SER A 1 107 ? 4.112 3.605 -13.001 1.00 97.19 107 SER A O 1
ATOM 850 N N . PHE A 1 108 ? 5.225 1.969 -14.069 1.00 97.44 108 PHE A N 1
ATOM 851 C CA . PHE A 1 108 ? 4.988 0.948 -13.045 1.00 97.44 108 PHE A CA 1
ATOM 852 C C . PHE A 1 108 ? 5.623 1.320 -11.706 1.00 97.44 108 PHE A C 1
ATOM 854 O O . PHE A 1 108 ? 4.995 1.150 -10.664 1.00 97.44 108 PHE A O 1
ATOM 861 N N . PHE A 1 109 ? 6.845 1.859 -11.725 1.00 97.75 109 PHE A N 1
ATOM 862 C CA . PHE A 1 109 ? 7.514 2.312 -10.509 1.00 97.75 109 PHE A CA 1
ATOM 863 C C . PHE A 1 109 ? 6.726 3.428 -9.809 1.00 97.75 109 PHE A C 1
ATOM 865 O O . PHE A 1 109 ? 6.494 3.348 -8.607 1.00 97.75 109 PHE A O 1
ATOM 872 N N . LEU A 1 110 ? 6.255 4.429 -10.560 1.00 97.81 110 LEU A N 1
ATOM 873 C CA . LEU A 1 110 ? 5.449 5.523 -10.008 1.00 97.81 110 LEU A CA 1
ATOM 874 C C . LEU A 1 110 ? 4.109 5.035 -9.442 1.00 97.81 110 LEU A C 1
ATOM 876 O O . LEU A 1 110 ? 3.672 5.516 -8.395 1.00 97.81 110 LEU A O 1
ATOM 880 N N . ALA A 1 111 ? 3.463 4.073 -10.107 1.00 97.50 111 ALA A N 1
ATOM 881 C CA . ALA A 1 111 ? 2.234 3.460 -9.612 1.00 97.50 111 ALA A CA 1
ATOM 882 C C . ALA A 1 111 ? 2.472 2.726 -8.281 1.00 97.50 111 ALA A C 1
ATOM 884 O O . ALA A 1 111 ? 1.762 2.988 -7.310 1.00 97.50 111 ALA A O 1
ATOM 885 N N . ALA A 1 112 ? 3.517 1.895 -8.210 1.00 97.50 112 ALA A N 1
ATOM 886 C CA . ALA A 1 112 ? 3.894 1.171 -6.997 1.00 97.50 112 ALA A CA 1
ATOM 887 C C . ALA A 1 112 ? 4.286 2.120 -5.849 1.00 97.50 112 ALA A C 1
ATOM 889 O O . ALA A 1 112 ? 3.913 1.903 -4.697 1.00 97.50 112 ALA A O 1
ATOM 890 N N . GLU A 1 113 ? 4.996 3.212 -6.146 1.00 98.25 113 GLU A N 1
ATOM 891 C CA . GLU A 1 113 ? 5.327 4.237 -5.152 1.00 98.25 113 GLU A CA 1
ATOM 892 C C . GLU A 1 113 ? 4.062 4.913 -4.595 1.00 98.25 113 GLU A C 1
ATOM 894 O O . GLU A 1 113 ? 3.955 5.174 -3.392 1.00 98.25 113 GLU A O 1
ATOM 899 N N . ASN A 1 114 ? 3.078 5.183 -5.456 1.00 97.44 114 ASN A N 1
ATOM 900 C CA . ASN A 1 114 ? 1.813 5.770 -5.032 1.00 97.44 114 ASN A CA 1
ATOM 901 C C . ASN A 1 114 ? 0.980 4.803 -4.183 1.00 97.44 114 ASN A C 1
ATOM 903 O O . ASN A 1 114 ? 0.419 5.205 -3.164 1.00 97.44 114 ASN A O 1
ATOM 907 N N . GLU A 1 115 ? 0.947 3.526 -4.554 1.00 97.88 115 GLU A N 1
ATOM 908 C CA . GLU A 1 115 ? 0.300 2.481 -3.765 1.00 97.88 115 GLU A CA 1
ATOM 909 C C . GLU A 1 115 ? 0.948 2.339 -2.382 1.00 97.88 115 GLU A C 1
ATOM 911 O O . GLU A 1 115 ? 0.249 2.364 -1.368 1.00 97.88 115 GLU A O 1
ATOM 916 N N . ALA A 1 116 ? 2.282 2.325 -2.305 1.00 96.56 116 ALA A N 1
ATOM 917 C CA . ALA A 1 116 ? 3.006 2.297 -1.036 1.00 96.56 116 ALA A CA 1
ATOM 918 C C . ALA A 1 116 ? 2.671 3.509 -0.146 1.00 96.56 116 ALA A C 1
ATOM 920 O O . ALA A 1 116 ? 2.501 3.374 1.071 1.00 96.56 116 ALA A O 1
ATOM 921 N N . ARG A 1 117 ? 2.526 4.701 -0.741 1.00 97.81 117 ARG A N 1
ATOM 922 C CA . ARG A 1 117 ? 2.097 5.913 -0.027 1.00 97.81 117 ARG A CA 1
ATOM 923 C C . ARG A 1 117 ? 0.675 5.766 0.517 1.00 97.81 117 ARG A C 1
ATOM 925 O O . ARG A 1 117 ? 0.448 6.070 1.688 1.00 97.81 117 ARG A O 1
ATOM 932 N N . ASN A 1 118 ? -0.250 5.254 -0.289 1.00 97.94 118 ASN A N 1
ATOM 933 C CA . ASN A 1 118 ? -1.634 5.017 0.121 1.00 97.94 118 ASN A CA 1
ATOM 934 C C . ASN A 1 118 ? -1.712 3.992 1.260 1.00 97.94 118 ASN A C 1
ATOM 936 O O . ASN A 1 118 ? -2.345 4.255 2.285 1.00 97.94 118 ASN A O 1
ATOM 940 N N . LEU A 1 119 ? -0.995 2.871 1.148 1.00 97.12 119 LEU A N 1
ATOM 941 C CA . LEU A 1 119 ? -0.913 1.864 2.207 1.00 97.12 119 LEU A CA 1
ATOM 942 C C . LEU A 1 119 ? -0.366 2.458 3.507 1.00 97.12 119 LEU A C 1
ATOM 944 O O . LEU A 1 119 ? -0.936 2.236 4.574 1.00 97.12 119 LEU A O 1
ATOM 948 N N . LYS A 1 120 ? 0.674 3.297 3.431 1.00 98.31 120 LYS A N 1
ATOM 949 C CA . LYS A 1 120 ? 1.205 4.006 4.602 1.00 98.31 120 LYS A CA 1
ATOM 950 C C . LYS A 1 120 ? 0.156 4.908 5.258 1.00 98.31 120 LYS A C 1
ATOM 952 O O . LYS A 1 120 ? 0.029 4.897 6.480 1.00 98.31 120 LYS A O 1
ATOM 957 N N . THR A 1 121 ? -0.622 5.658 4.474 1.00 97.12 121 THR A N 1
ATOM 958 C CA . THR A 1 121 ? -1.712 6.483 5.029 1.00 97.12 121 THR A CA 1
ATOM 959 C C . THR A 1 121 ? -2.802 5.634 5.683 1.00 97.12 121 THR A C 1
ATOM 961 O O . THR A 1 121 ? -3.273 5.976 6.766 1.00 97.12 121 THR A O 1
ATOM 964 N N . ARG A 1 122 ? -3.144 4.482 5.092 1.00 97.88 122 ARG A N 1
ATOM 965 C CA . ARG A 1 122 ? -4.135 3.555 5.649 1.00 97.88 122 ARG A CA 1
ATOM 966 C C . ARG A 1 122 ? -3.669 2.938 6.966 1.00 97.88 122 ARG A C 1
ATOM 968 O O . ARG A 1 122 ? -4.464 2.848 7.895 1.00 97.88 122 ARG A O 1
ATOM 975 N N . ILE A 1 123 ? -2.394 2.558 7.064 1.00 97.44 123 ILE A N 1
ATOM 976 C CA . ILE A 1 123 ? -1.790 2.046 8.303 1.00 97.44 123 ILE A CA 1
ATOM 977 C C . ILE A 1 123 ? -1.868 3.092 9.416 1.00 97.44 123 ILE A C 1
ATOM 979 O O . ILE A 1 123 ? -2.246 2.757 10.539 1.00 97.44 123 ILE A O 1
ATOM 983 N N . ASN A 1 124 ? -1.557 4.354 9.114 1.00 97.81 124 ASN A N 1
ATOM 984 C CA . ASN A 1 124 ? -1.646 5.430 10.100 1.00 97.81 124 ASN A CA 1
ATOM 985 C C . ASN A 1 124 ? -3.084 5.607 10.605 1.00 97.81 124 ASN A C 1
ATOM 987 O O . ASN A 1 124 ? -3.295 5.605 11.814 1.00 97.81 124 ASN A O 1
ATOM 991 N N . GLN A 1 125 ? -4.069 5.643 9.700 1.00 98.00 125 GLN A N 1
ATOM 992 C CA . GLN A 1 125 ? -5.482 5.739 10.081 1.00 98.00 125 GLN A CA 1
ATOM 993 C C . GLN A 1 125 ? -5.914 4.574 10.983 1.00 98.00 125 GLN A C 1
ATOM 995 O O . GLN A 1 125 ? -6.500 4.788 12.037 1.00 98.00 125 GLN A O 1
ATOM 1000 N N . LEU A 1 126 ? -5.578 3.336 10.606 1.00 97.88 126 LEU A N 1
ATOM 1001 C CA . LEU A 1 126 ? -5.920 2.156 11.407 1.00 97.88 126 LEU A CA 1
ATOM 1002 C C . LEU A 1 126 ? -5.233 2.165 12.778 1.00 97.88 126 LEU A C 1
ATOM 1004 O O . LEU A 1 126 ? -5.793 1.674 13.756 1.00 97.88 126 LEU A O 1
ATOM 1008 N N . THR A 1 127 ? -4.028 2.729 12.863 1.00 98.31 127 THR A N 1
ATOM 1009 C CA . THR A 1 127 ? -3.308 2.886 14.132 1.00 98.31 127 THR A CA 1
ATOM 1010 C C . THR A 1 127 ? -4.017 3.887 15.045 1.00 98.31 127 THR A C 1
ATOM 1012 O O . THR A 1 127 ? -4.164 3.627 16.240 1.00 98.31 127 THR A O 1
ATOM 1015 N N . GLU A 1 128 ? -4.493 5.005 14.497 1.00 98.00 128 GLU A N 1
ATOM 1016 C CA . GLU A 1 128 ? -5.281 5.998 15.235 1.00 98.00 128 GLU A CA 1
ATOM 1017 C C . GLU A 1 128 ? -6.619 5.415 15.711 1.00 98.00 128 GLU A C 1
ATOM 1019 O O . GLU A 1 128 ? -6.965 5.548 16.890 1.00 98.00 128 GLU A O 1
ATOM 1024 N N . ASP A 1 129 ? -7.325 4.694 14.837 1.00 97.88 129 ASP A N 1
ATOM 1025 C CA . ASP A 1 129 ? -8.589 4.026 15.161 1.00 97.88 129 ASP A CA 1
ATOM 1026 C C . ASP A 1 129 ? -8.397 2.986 16.281 1.00 97.88 129 ASP A C 1
ATOM 1028 O O . ASP A 1 129 ? -9.188 2.922 17.227 1.00 97.88 129 ASP A O 1
ATOM 1032 N N . LEU A 1 130 ? -7.306 2.210 16.231 1.00 97.56 130 LEU A N 1
ATOM 1033 C CA . LEU A 1 130 ? -6.956 1.240 17.270 1.00 97.56 130 LEU A CA 1
ATOM 1034 C C . LEU A 1 130 ? -6.701 1.922 18.622 1.00 97.56 130 LEU A C 1
ATOM 1036 O O . LEU A 1 130 ? -7.206 1.462 19.648 1.00 97.56 130 LEU A O 1
ATOM 1040 N N . GLN A 1 131 ? -5.955 3.029 18.640 1.00 98.12 131 GLN A N 1
ATOM 1041 C CA . GLN A 1 131 ? -5.708 3.794 19.867 1.00 98.12 131 GLN A CA 1
ATOM 1042 C C . GLN A 1 131 ? -7.000 4.396 20.435 1.00 98.12 131 GLN A C 1
ATOM 1044 O O . GLN A 1 131 ? -7.201 4.408 21.653 1.00 98.12 131 GLN A O 1
ATOM 1049 N N . ALA A 1 132 ? -7.894 4.885 19.573 1.00 97.81 132 ALA A N 1
ATOM 1050 C CA . ALA A 1 132 ? -9.198 5.390 19.987 1.00 97.81 132 ALA A CA 1
ATOM 1051 C C . ALA A 1 132 ? -10.059 4.277 20.608 1.00 97.81 132 ALA A C 1
ATOM 1053 O O . ALA A 1 132 ? -10.628 4.471 21.686 1.00 97.81 132 ALA A O 1
ATOM 1054 N N . ALA A 1 133 ? -10.097 3.095 19.988 1.00 97.19 133 ALA A N 1
ATOM 1055 C CA . ALA A 1 133 ? -10.810 1.932 20.509 1.00 97.19 133 ALA A CA 1
ATOM 1056 C C . ALA A 1 133 ? -10.244 1.462 21.861 1.00 97.19 133 ALA A C 1
ATOM 1058 O O . ALA A 1 133 ? -11.006 1.198 22.791 1.00 97.19 133 ALA A O 1
ATOM 1059 N N . GLN A 1 134 ? -8.917 1.433 22.021 1.00 98.19 134 GLN A N 1
ATOM 1060 C CA . GLN A 1 134 ? -8.275 1.104 23.299 1.00 98.19 134 GLN A CA 1
ATOM 1061 C C . GLN A 1 134 ? -8.687 2.073 24.416 1.00 98.19 134 GLN A C 1
ATOM 1063 O O . GLN A 1 134 ? -9.051 1.632 25.507 1.00 98.19 134 GLN A O 1
ATOM 1068 N N . LYS A 1 135 ? -8.723 3.382 24.137 1.00 97.50 135 LYS A N 1
ATOM 1069 C CA . LYS A 1 135 ? -9.214 4.387 25.097 1.00 97.50 135 LYS A CA 1
ATOM 1070 C C . LYS A 1 135 ? -10.686 4.173 25.455 1.00 97.50 135 LYS A C 1
ATOM 1072 O O . LYS A 1 135 ? -11.072 4.340 26.611 1.00 97.50 135 LYS A O 1
ATOM 1077 N N . GLN A 1 136 ? -11.523 3.795 24.486 1.00 97.81 136 GLN A N 1
ATOM 1078 C CA . GLN A 1 136 ? -12.925 3.466 24.756 1.00 97.81 136 GLN A CA 1
ATOM 1079 C C . GLN A 1 136 ? -13.054 2.241 25.668 1.00 97.81 136 GLN A C 1
ATOM 1081 O O . GLN A 1 136 ? -13.828 2.289 26.624 1.00 97.81 136 GLN A O 1
ATOM 1086 N N . ILE A 1 137 ? -12.272 1.184 25.428 1.00 96.94 137 ILE A N 1
ATOM 1087 C CA . ILE A 1 137 ? -12.238 -0.013 26.281 1.00 96.94 137 ILE A CA 1
ATOM 1088 C C . ILE A 1 137 ? -11.816 0.352 27.706 1.00 96.94 137 ILE A C 1
ATOM 1090 O O . ILE A 1 137 ? -12.476 -0.052 28.661 1.00 96.94 137 ILE A O 1
ATOM 1094 N N . GLU A 1 138 ? -10.770 1.162 27.871 1.00 98.00 138 GLU A N 1
ATOM 1095 C CA . GLU A 1 138 ? -10.314 1.598 29.193 1.00 98.00 138 GLU A CA 1
ATOM 1096 C C . GLU A 1 138 ? -11.411 2.371 29.949 1.00 98.00 138 GLU A C 1
ATOM 1098 O O . GLU A 1 138 ? -11.674 2.114 31.126 1.00 98.00 138 GLU A O 1
ATOM 1103 N N . ASN A 1 139 ? -12.113 3.274 29.260 1.00 97.50 139 ASN A N 1
ATOM 1104 C CA . ASN A 1 139 ? -13.230 4.023 29.836 1.00 97.50 139 ASN A CA 1
ATOM 1105 C C . ASN A 1 139 ? -14.411 3.119 30.220 1.00 97.50 139 ASN A C 1
ATOM 1107 O O . ASN A 1 139 ? -15.036 3.328 31.264 1.00 97.50 139 ASN A O 1
ATOM 1111 N N . LEU A 1 140 ? -14.720 2.113 29.397 1.00 97.06 140 LEU A N 1
ATOM 1112 C CA . LEU A 1 140 ? -15.761 1.128 29.690 1.00 97.06 140 LEU A CA 1
ATOM 1113 C C . LEU A 1 140 ? -15.384 0.255 30.890 1.00 97.06 140 LEU A C 1
ATOM 1115 O O . LEU A 1 140 ? -16.220 0.070 31.770 1.00 97.06 140 LEU A O 1
ATOM 1119 N N . ASN A 1 141 ? -14.132 -0.190 30.994 1.00 97.88 141 ASN A N 1
ATOM 1120 C CA . ASN A 1 141 ? -13.646 -0.953 32.145 1.00 97.88 141 ASN A CA 1
ATOM 1121 C C . ASN A 1 141 ? -13.760 -0.146 33.445 1.00 97.88 141 ASN A C 1
ATOM 1123 O O . ASN A 1 141 ? -14.332 -0.633 34.418 1.00 97.88 141 ASN A O 1
ATOM 1127 N N . LYS A 1 142 ? -13.350 1.132 33.436 1.00 97.69 142 LYS A N 1
ATOM 1128 C CA . LYS A 1 142 ? -13.539 2.047 34.581 1.00 97.69 142 LYS A CA 1
ATOM 1129 C C . LYS A 1 142 ? -15.013 2.245 34.946 1.00 97.69 142 LYS A C 1
ATOM 1131 O O . LYS A 1 142 ? -15.351 2.520 36.096 1.00 97.69 142 LYS A O 1
ATOM 1136 N N . ARG A 1 143 ? -15.925 2.176 33.971 1.00 96.75 143 ARG A N 1
ATOM 1137 C CA . ARG A 1 143 ? -17.371 2.230 34.234 1.00 96.75 143 ARG A CA 1
ATOM 1138 C C . ARG A 1 143 ? -17.874 0.927 34.856 1.00 96.75 143 ARG A C 1
ATOM 1140 O O . ARG A 1 143 ? -18.652 1.000 35.800 1.00 96.75 143 ARG A O 1
ATOM 1147 N N . ILE A 1 144 ? -17.436 -0.224 34.351 1.00 96.69 144 ILE A N 1
ATOM 1148 C CA . ILE A 1 144 ? -17.797 -1.544 34.888 1.00 96.69 144 ILE A CA 1
ATOM 1149 C C . ILE A 1 144 ? -17.348 -1.666 36.345 1.00 96.69 144 ILE A C 1
ATOM 1151 O O . ILE A 1 144 ? -18.143 -2.062 37.188 1.00 96.69 144 ILE A O 1
ATOM 1155 N N . GLU A 1 145 ? -16.119 -1.259 36.657 1.00 98.06 145 GLU A N 1
ATOM 1156 C CA . GLU A 1 145 ? -15.583 -1.302 38.020 1.00 98.06 145 GLU A CA 1
ATOM 1157 C C . GLU A 1 145 ? -16.411 -0.448 38.992 1.00 98.06 145 GLU A C 1
ATOM 1159 O O . GLU A 1 145 ? -16.791 -0.914 40.065 1.00 98.06 145 GLU A O 1
ATOM 1164 N N . ARG A 1 146 ? -16.790 0.772 38.586 1.00 97.38 146 ARG A N 1
ATOM 1165 C CA . ARG A 1 146 ? -17.681 1.627 39.388 1.00 97.38 146 ARG A CA 1
ATOM 1166 C C . ARG A 1 146 ? -19.042 0.980 39.644 1.00 97.38 146 ARG A C 1
ATOM 1168 O O . ARG A 1 146 ? -19.499 0.989 40.782 1.00 97.38 146 ARG A O 1
ATOM 1175 N N . LEU A 1 147 ? -19.657 0.397 38.614 1.00 95.94 147 LEU A N 1
ATOM 1176 C CA . LEU A 1 147 ? -20.946 -0.292 38.746 1.00 95.94 147 LEU A CA 1
ATOM 1177 C C . LEU A 1 147 ? -20.845 -1.546 39.624 1.00 95.94 147 LEU A C 1
ATOM 1179 O O . LEU A 1 147 ? -21.775 -1.848 40.365 1.00 95.94 147 LEU A O 1
ATOM 1183 N N . ALA A 1 148 ? -19.724 -2.270 39.576 1.00 97.38 148 ALA A N 1
ATOM 1184 C CA . ALA A 1 148 ? -19.487 -3.419 40.445 1.00 97.38 148 ALA A CA 1
ATOM 1185 C C . ALA A 1 148 ? -19.408 -3.002 41.924 1.00 97.38 148 ALA A C 1
ATOM 1187 O O . ALA A 1 148 ? -20.009 -3.651 42.777 1.00 97.38 148 ALA A O 1
ATOM 1188 N N . ILE A 1 149 ? -18.726 -1.888 42.216 1.00 96.88 149 ILE A N 1
ATOM 1189 C CA . ILE A 1 149 ? -18.652 -1.319 43.570 1.00 96.88 149 ILE A CA 1
ATOM 1190 C C . ILE A 1 149 ? -20.036 -0.865 44.052 1.00 96.88 149 ILE A C 1
ATOM 1192 O O . ILE A 1 149 ? -20.402 -1.117 45.197 1.00 96.88 149 ILE A O 1
ATOM 1196 N N . GLU A 1 150 ? -20.804 -0.188 43.198 1.00 96.06 150 GLU A N 1
ATOM 1197 C CA . GLU A 1 150 ? -22.162 0.266 43.515 1.00 96.06 150 GLU A CA 1
ATOM 1198 C C . GLU A 1 150 ? -23.097 -0.914 43.804 1.00 96.06 150 GLU A C 1
ATOM 1200 O O . GLU A 1 150 ? -23.768 -0.925 44.831 1.00 96.06 150 GLU A O 1
ATOM 1205 N N . LYS A 1 151 ? -23.043 -1.968 42.981 1.00 96.81 151 LYS A N 1
ATOM 1206 C CA . LYS A 1 151 ? -23.790 -3.211 43.209 1.00 96.81 151 LYS A CA 1
ATOM 1207 C C . LYS A 1 151 ? -23.490 -3.831 44.577 1.00 96.81 151 LYS A C 1
ATOM 1209 O O . LYS A 1 151 ? -24.417 -4.273 45.250 1.00 96.81 151 LYS A O 1
ATOM 1214 N N . GLU A 1 152 ? -22.223 -3.892 44.984 1.00 96.88 152 GLU A N 1
ATOM 1215 C CA . GLU A 1 152 ? -21.850 -4.470 46.283 1.00 96.88 152 GLU A CA 1
ATOM 1216 C C . GLU A 1 152 ? -22.384 -3.624 47.449 1.00 96.88 152 GLU A C 1
ATOM 1218 O O . GLU A 1 152 ? -22.909 -4.166 48.423 1.00 96.88 152 GLU A O 1
ATOM 1223 N N . LYS A 1 153 ? -22.329 -2.290 47.327 1.00 97.19 153 LYS A N 1
ATOM 1224 C CA . LYS A 1 153 ? -22.909 -1.371 48.318 1.00 97.19 153 LYS A CA 1
ATOM 1225 C C . LYS A 1 153 ? -24.414 -1.576 48.454 1.00 97.19 153 LYS A C 1
ATOM 1227 O O . LYS A 1 153 ? -24.887 -1.787 49.568 1.00 97.19 153 LYS A O 1
ATOM 1232 N N . GLU A 1 154 ? -25.143 -1.593 47.343 1.00 95.94 154 GLU A N 1
ATOM 1233 C CA . GLU A 1 154 ? -26.591 -1.823 47.352 1.00 95.94 154 GLU A CA 1
ATOM 1234 C C . GLU A 1 154 ? -26.943 -3.217 47.889 1.00 95.94 154 GLU A C 1
ATOM 1236 O O . GLU A 1 154 ? -27.862 -3.366 48.692 1.00 95.94 154 GLU A O 1
ATOM 1241 N N . SER A 1 155 ? -26.161 -4.248 47.545 1.00 97.00 155 SER A N 1
ATOM 1242 C CA . SER A 1 155 ? -26.353 -5.592 48.103 1.00 97.00 155 SER A CA 1
ATOM 1243 C C . SER A 1 155 ? -26.139 -5.634 49.617 1.00 97.00 155 SER A C 1
ATOM 1245 O O . SER A 1 155 ? -26.835 -6.387 50.301 1.00 97.00 155 SER A O 1
ATOM 1247 N N . SER A 1 156 ? -25.185 -4.865 50.148 1.00 95.69 156 SER A N 1
ATOM 1248 C CA . SER A 1 156 ? -24.967 -4.771 51.594 1.00 95.69 156 SER A CA 1
ATOM 1249 C C . SER A 1 156 ? -26.120 -4.048 52.297 1.00 95.69 156 SER A C 1
ATOM 1251 O O . SER A 1 156 ? -26.608 -4.533 53.316 1.00 95.69 156 SER A O 1
ATOM 1253 N N . ALA A 1 157 ? -26.626 -2.959 51.707 1.00 95.06 157 ALA A N 1
ATOM 1254 C CA . ALA A 1 157 ? -27.775 -2.219 52.221 1.00 95.06 157 ALA A CA 1
ATOM 1255 C C . ALA A 1 157 ? -29.051 -3.077 52.228 1.00 95.06 157 ALA A C 1
ATOM 1257 O O . ALA A 1 157 ? -29.802 -3.059 53.205 1.00 95.06 157 ALA A O 1
ATOM 1258 N N . LEU A 1 158 ? -29.260 -3.882 51.179 1.00 94.50 158 LEU A N 1
ATOM 1259 C CA . LEU A 1 158 ? -30.375 -4.823 51.097 1.00 94.50 158 LEU A CA 1
ATOM 1260 C C . LEU A 1 158 ? -30.332 -5.853 52.232 1.00 94.50 158 LEU A C 1
ATOM 1262 O O . LEU A 1 158 ? -31.339 -6.027 52.909 1.00 94.50 158 LEU A O 1
ATOM 1266 N N . LYS A 1 159 ? -29.173 -6.472 52.504 1.00 96.19 159 LYS A N 1
ATOM 1267 C CA . LYS A 1 159 ? -29.023 -7.426 53.621 1.00 96.19 159 LYS A CA 1
ATOM 1268 C C . LYS A 1 159 ? -29.372 -6.795 54.968 1.00 96.19 159 LYS A C 1
ATOM 1270 O O . LYS A 1 159 ? -30.121 -7.377 55.745 1.00 96.19 159 LYS A O 1
ATOM 1275 N N . THR A 1 160 ? -28.891 -5.580 55.233 1.00 96.25 160 THR A N 1
ATOM 1276 C CA . THR A 1 160 ? -29.233 -4.854 56.468 1.00 96.25 160 THR A CA 1
ATOM 1277 C C . THR A 1 160 ? -30.733 -4.547 56.560 1.00 96.25 160 THR A C 1
ATOM 1279 O O . THR A 1 160 ? -31.319 -4.591 57.646 1.00 96.25 160 THR A O 1
ATOM 1282 N N . CYS A 1 161 ? -31.383 -4.255 55.430 1.00 95.38 161 CYS A N 1
ATOM 1283 C CA . CYS A 1 161 ? -32.831 -4.068 55.371 1.00 95.38 161 CYS A CA 1
ATOM 1284 C C . CYS A 1 161 ? -33.583 -5.375 55.667 1.00 95.38 161 CYS A C 1
ATOM 1286 O O . CYS A 1 161 ? -34.480 -5.377 56.510 1.00 95.38 161 CYS A O 1
ATOM 1288 N N . GLU A 1 162 ? -33.182 -6.488 55.046 1.00 95.25 162 GLU A N 1
ATOM 1289 C CA . GLU A 1 162 ? -33.742 -7.824 55.288 1.00 95.25 162 GLU A CA 1
ATOM 1290 C C . GLU A 1 162 ? -33.628 -8.225 56.768 1.00 95.25 162 GLU A C 1
ATOM 1292 O O . GLU A 1 162 ? -34.618 -8.638 57.372 1.00 95.25 162 GLU A O 1
ATOM 1297 N N . GLU A 1 163 ? -32.462 -8.019 57.390 1.00 95.38 163 GLU A N 1
ATOM 1298 C CA . GLU A 1 163 ? -32.245 -8.245 58.827 1.00 95.38 163 GLU A CA 1
ATOM 1299 C C . GLU A 1 163 ? -33.164 -7.372 59.695 1.00 95.38 163 GLU A C 1
ATOM 1301 O O . GLU A 1 163 ? -33.750 -7.841 60.672 1.00 95.38 163 GLU A O 1
ATOM 1306 N N . SER A 1 164 ? -33.341 -6.099 59.329 1.00 93.38 164 SER A N 1
ATOM 1307 C CA . SER A 1 164 ? -34.226 -5.175 60.050 1.00 93.38 164 SER A CA 1
ATOM 1308 C C . SER A 1 164 ? -35.695 -5.605 59.970 1.00 93.38 164 SER A C 1
ATOM 1310 O O . SER A 1 164 ? -36.416 -5.543 60.969 1.00 93.38 164 SER A O 1
ATOM 1312 N N . VAL A 1 165 ? -36.139 -6.079 58.802 1.00 93.25 165 VAL A N 1
ATOM 1313 C CA . VAL A 1 165 ? -37.491 -6.621 58.599 1.00 93.25 165 VAL A CA 1
ATOM 1314 C C . VAL A 1 165 ? -37.689 -7.905 59.403 1.00 93.25 165 VAL A C 1
ATOM 1316 O O . VAL A 1 165 ? -38.724 -8.053 60.056 1.00 93.25 165 VAL A O 1
ATOM 1319 N N . GLN A 1 166 ? -36.701 -8.802 59.413 1.00 93.44 166 GLN A N 1
ATOM 1320 C CA . GLN A 1 166 ? -36.739 -10.034 60.202 1.00 93.44 166 GLN A CA 1
ATOM 1321 C C . GLN A 1 166 ? -36.857 -9.736 61.704 1.00 93.44 166 GLN A C 1
ATOM 1323 O O . GLN A 1 166 ? -37.762 -10.251 62.363 1.00 93.44 166 GLN A O 1
ATOM 1328 N N . ASN A 1 167 ? -36.023 -8.834 62.232 1.00 93.88 167 ASN A N 1
ATOM 1329 C CA . ASN A 1 167 ? -36.083 -8.398 63.631 1.00 93.88 167 ASN A CA 1
ATOM 1330 C C . ASN A 1 167 ? -37.456 -7.804 63.990 1.00 93.88 167 ASN A C 1
ATOM 1332 O O . ASN A 1 167 ? -38.009 -8.080 65.056 1.00 93.88 167 ASN A O 1
ATOM 1336 N N . PHE A 1 168 ? -38.038 -7.002 63.091 1.00 93.31 168 PHE A N 1
ATOM 1337 C CA . PHE A 1 168 ? -39.376 -6.444 63.283 1.00 93.31 168 PHE A CA 1
ATOM 1338 C C . PHE A 1 168 ? -40.461 -7.531 63.304 1.00 93.31 168 PHE A C 1
ATOM 1340 O O . PHE A 1 168 ? -41.352 -7.501 64.158 1.00 93.31 168 PHE A O 1
ATOM 1347 N N . ALA A 1 169 ? -40.382 -8.513 62.403 1.00 90.88 169 ALA A N 1
ATOM 1348 C CA . ALA A 1 169 ? -41.309 -9.640 62.365 1.00 90.88 169 ALA A CA 1
ATOM 1349 C C . ALA A 1 169 ? -41.233 -10.488 63.647 1.00 90.88 169 ALA A C 1
ATOM 1351 O O . ALA A 1 169 ? 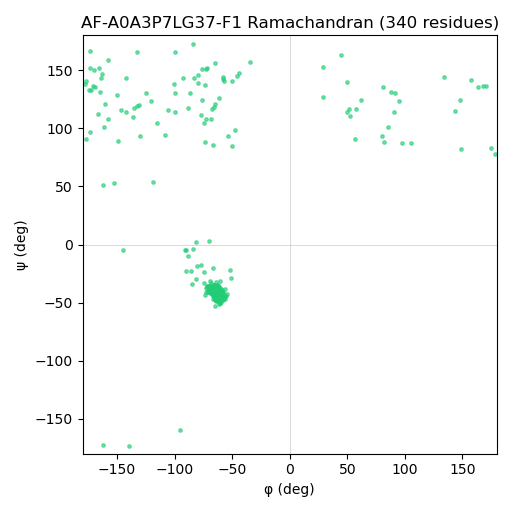-42.271 -10.838 64.215 1.00 90.88 169 ALA A O 1
ATOM 1352 N N . GLU A 1 170 ? -40.027 -10.763 64.150 1.00 90.38 170 GLU A N 1
ATOM 1353 C CA . GLU A 1 170 ? -39.804 -11.472 65.417 1.00 90.38 170 GLU A CA 1
ATOM 1354 C C . GLU A 1 170 ? -40.348 -10.697 66.623 1.00 90.38 170 GLU A C 1
ATOM 1356 O O . GLU A 1 170 ? -40.993 -11.276 67.507 1.00 90.38 170 GLU A O 1
ATOM 1361 N N . TRP A 1 171 ? -40.157 -9.375 66.642 1.00 93.12 171 TRP A N 1
ATOM 1362 C CA . TRP A 1 171 ? -40.726 -8.502 67.667 1.00 93.12 171 TRP A CA 1
ATOM 1363 C C . TRP A 1 171 ? -42.261 -8.533 67.654 1.00 93.12 171 TRP A C 1
ATOM 1365 O O . TRP A 1 171 ? -42.885 -8.741 68.700 1.00 93.12 171 TRP A O 1
ATOM 1375 N N . MET A 1 172 ? -42.884 -8.423 66.473 1.00 84.94 172 MET A N 1
ATOM 1376 C CA . MET A 1 172 ? -44.340 -8.546 66.331 1.00 84.94 172 MET A CA 1
ATOM 1377 C C . MET A 1 172 ? -44.847 -9.921 66.778 1.00 84.94 172 MET A C 1
ATOM 1379 O O . MET A 1 172 ? -45.837 -10.006 67.509 1.00 84.94 172 MET A O 1
ATOM 1383 N N . TYR A 1 173 ? -44.166 -11.000 66.383 1.00 81.25 173 TYR A N 1
ATOM 1384 C CA . TYR A 1 173 ? -44.515 -12.357 66.798 1.00 81.25 173 TYR A CA 1
ATOM 1385 C C . TYR A 1 173 ? -44.466 -12.498 68.324 1.00 81.25 173 TYR A C 1
ATOM 1387 O O . TYR A 1 173 ? -45.413 -12.999 68.936 1.00 81.25 173 TYR A O 1
ATOM 1395 N N . THR A 1 174 ? -43.405 -11.990 68.953 1.00 82.94 174 THR A N 1
ATOM 1396 C CA . THR A 1 174 ? -43.237 -12.003 70.411 1.00 82.94 174 THR A CA 1
ATOM 1397 C C . THR A 1 174 ? -44.365 -11.254 71.112 1.00 82.94 174 THR A C 1
ATOM 1399 O O . THR A 1 174 ? -44.936 -11.787 72.059 1.00 82.94 174 THR A O 1
ATOM 1402 N N . LEU A 1 175 ? -44.759 -10.071 70.632 1.00 79.75 175 LEU A N 1
ATOM 1403 C CA . LEU A 1 175 ? -45.884 -9.317 71.196 1.00 79.75 175 LEU A CA 1
ATOM 1404 C C . LEU A 1 175 ? -47.214 -10.077 71.113 1.00 79.75 175 LEU A C 1
ATOM 1406 O O . LEU A 1 175 ? -47.946 -10.161 72.103 1.00 79.75 175 LEU A O 1
ATOM 1410 N N . VAL A 1 176 ? -47.529 -10.644 69.945 1.00 78.19 176 VAL A N 1
ATOM 1411 C CA . VAL A 1 176 ? -48.779 -11.390 69.722 1.00 78.19 176 VAL A CA 1
ATOM 1412 C C . VAL A 1 176 ? -48.831 -12.648 70.595 1.00 78.19 176 VAL A C 1
ATOM 1414 O O . VAL A 1 176 ? -49.865 -12.942 71.201 1.00 78.19 176 VAL A O 1
ATOM 1417 N N . TYR A 1 177 ? -47.724 -13.387 70.704 1.00 67.44 177 TYR A N 1
ATOM 1418 C CA . TYR A 1 177 ? -47.675 -14.626 71.483 1.00 67.44 177 TYR A CA 1
ATOM 1419 C C . TYR A 1 177 ? -47.491 -14.407 72.989 1.00 67.44 177 TYR A C 1
ATOM 1421 O O . TYR A 1 177 ? -48.039 -15.184 73.774 1.00 67.44 177 TYR A O 1
ATOM 1429 N N . ALA A 1 178 ? -46.820 -13.336 73.419 1.00 65.44 178 ALA A N 1
ATOM 1430 C CA . ALA A 1 178 ? -46.783 -12.926 74.823 1.00 65.44 178 ALA A CA 1
ATOM 1431 C C . ALA A 1 178 ? -48.194 -12.597 75.335 1.00 65.44 178 ALA A C 1
ATOM 1433 O O . ALA A 1 178 ? -48.578 -13.056 76.411 1.00 65.44 178 ALA A O 1
ATOM 1434 N N . LYS A 1 179 ? -49.021 -11.926 74.517 1.00 55.59 179 LYS A N 1
ATOM 1435 C CA . LYS A 1 179 ? -50.445 -11.700 74.817 1.00 55.59 179 LYS A CA 1
ATOM 1436 C C . LYS A 1 179 ? -51.306 -12.968 74.836 1.00 55.59 179 LYS A C 1
ATOM 1438 O O . LYS A 1 179 ? -52.377 -12.944 75.426 1.00 55.59 179 LYS A O 1
ATOM 1443 N N . ARG A 1 180 ? -50.870 -14.073 74.218 1.00 52.06 180 ARG A N 1
ATOM 1444 C CA . ARG A 1 180 ? -51.570 -15.374 74.275 1.00 52.06 180 ARG A CA 1
ATOM 1445 C C . ARG A 1 180 ? -51.196 -16.227 75.492 1.00 52.06 180 ARG A C 1
ATOM 1447 O O . ARG A 1 180 ? -51.972 -17.111 75.841 1.00 52.06 180 ARG A O 1
ATOM 1454 N N . LYS A 1 181 ? -50.028 -16.010 76.114 1.00 44.19 181 LYS A N 1
ATOM 1455 C CA . LYS A 1 181 ? -49.567 -16.769 77.299 1.00 44.19 181 LYS A CA 1
ATOM 1456 C C . LYS A 1 181 ? -49.981 -16.152 78.635 1.00 44.19 181 LYS A C 1
ATOM 1458 O O . LYS A 1 181 ? -50.046 -16.874 79.625 1.00 44.19 181 LYS A O 1
ATOM 1463 N N . VAL A 1 182 ? -50.274 -14.857 78.672 1.00 42.12 182 VAL A N 1
ATOM 1464 C CA . VAL A 1 182 ? -50.923 -14.233 79.827 1.00 42.12 182 VAL A CA 1
ATOM 1465 C C . VAL A 1 182 ? -52.421 -14.365 79.606 1.00 42.12 182 VAL A C 1
ATOM 1467 O O . VAL A 1 182 ? -52.944 -13.890 78.599 1.00 42.12 182 VAL A O 1
ATOM 1470 N N . ALA A 1 183 ? -53.092 -15.085 80.504 1.00 37.94 183 ALA A N 1
ATOM 1471 C CA . ALA A 1 183 ? -54.540 -15.190 80.512 1.00 37.94 183 ALA A CA 1
ATOM 1472 C C . ALA A 1 183 ? -55.176 -13.804 80.336 1.00 37.94 183 ALA A C 1
ATOM 1474 O O . ALA A 1 183 ? -54.656 -12.799 80.822 1.00 37.94 183 ALA A O 1
ATOM 1475 N N . PHE A 1 184 ? -56.306 -13.781 79.633 1.00 41.97 184 PHE A N 1
ATOM 1476 C CA . PHE A 1 184 ? -57.244 -12.668 79.575 1.00 41.97 184 PHE A CA 1
ATOM 1477 C C . PHE A 1 184 ? -57.594 -12.180 80.988 1.00 41.97 184 PHE A C 1
ATOM 1479 O O . PHE A 1 184 ? -58.609 -12.588 81.541 1.00 41.97 184 PHE A O 1
ATOM 1486 N N . THR A 1 185 ? -56.779 -11.309 81.574 1.00 43.06 185 THR A N 1
ATOM 1487 C CA . THR A 1 185 ? -57.159 -10.554 82.772 1.00 43.06 185 THR A CA 1
ATOM 1488 C C . THR A 1 185 ? -56.602 -9.147 82.838 1.00 43.06 185 THR A C 1
ATOM 1490 O O . THR A 1 185 ? -57.051 -8.419 83.706 1.00 43.06 185 THR A O 1
ATOM 1493 N N . ASP A 1 186 ? -55.751 -8.696 81.917 1.00 38.84 186 ASP A N 1
ATOM 1494 C CA . ASP A 1 186 ? -55.439 -7.270 81.859 1.00 38.84 186 ASP A CA 1
ATOM 1495 C C . ASP A 1 186 ? -55.463 -6.751 80.431 1.00 38.84 186 ASP A C 1
ATOM 1497 O O . ASP A 1 186 ? -54.708 -7.169 79.551 1.00 38.84 186 ASP A O 1
ATOM 1501 N N . TYR A 1 187 ? -56.395 -5.824 80.215 1.00 46.47 187 TYR A N 1
ATOM 1502 C CA . TYR A 1 187 ? -56.478 -4.973 79.046 1.00 46.47 187 TYR A CA 1
ATOM 1503 C C . TYR A 1 187 ? -55.135 -4.269 78.860 1.00 46.47 187 TYR A C 1
ATOM 1505 O O . TYR A 1 187 ? -54.893 -3.190 79.399 1.00 46.47 187 TYR A O 1
ATOM 1513 N N . ALA A 1 188 ? -54.261 -4.859 78.050 1.00 49.00 188 ALA A N 1
ATOM 1514 C CA . ALA A 1 188 ? -53.142 -4.148 77.471 1.00 49.00 188 ALA A CA 1
ATOM 1515 C C . ALA A 1 188 ? -53.720 -3.106 76.507 1.00 49.00 188 ALA A C 1
ATOM 1517 O O . ALA A 1 188 ? -53.893 -3.377 75.314 1.00 49.00 188 ALA A O 1
ATOM 1518 N N . LYS A 1 189 ? -54.061 -1.939 77.072 1.00 50.06 189 LYS A N 1
ATOM 1519 C CA . LYS A 1 189 ? -54.166 -0.656 76.383 1.00 50.06 189 LYS A CA 1
ATOM 1520 C C . LYS A 1 189 ? -52.898 -0.521 75.543 1.00 50.06 189 LYS A C 1
ATOM 1522 O O . LYS A 1 189 ? -51.849 -0.170 76.070 1.00 50.06 189 LYS A O 1
ATOM 1527 N N . TYR A 1 190 ? -52.987 -0.843 74.258 1.00 52.34 190 TYR A N 1
ATOM 1528 C CA . TYR A 1 190 ? -52.072 -0.239 73.304 1.00 52.34 190 TYR A CA 1
ATOM 1529 C C . TYR A 1 190 ? -52.343 1.259 73.374 1.00 52.34 190 TYR A C 1
ATOM 1531 O O . TYR A 1 190 ? -53.508 1.670 73.303 1.00 52.34 190 TYR A O 1
ATOM 1539 N N . SER A 1 191 ? -51.302 2.057 73.599 1.00 58.34 191 SER A N 1
ATOM 1540 C CA . SER A 1 191 ? -51.439 3.501 73.457 1.00 58.34 191 SER A CA 1
ATOM 1541 C C . SER A 1 191 ? -51.898 3.775 72.023 1.00 58.34 191 SER A C 1
ATOM 1543 O O . SER A 1 191 ? -51.443 3.102 71.095 1.00 58.34 191 SER A O 1
ATOM 1545 N N . CYS A 1 192 ? -52.782 4.755 71.805 1.00 62.00 192 CYS A N 1
ATOM 1546 C CA . CYS A 1 192 ? -53.044 5.247 70.444 1.00 62.00 192 CYS A CA 1
ATOM 1547 C C . CYS A 1 192 ? -51.732 5.591 69.715 1.00 62.00 192 CYS A C 1
ATOM 1549 O O . CYS A 1 192 ? -51.663 5.468 68.496 1.00 62.00 192 CYS A O 1
ATOM 1551 N N . GLU A 1 193 ? -50.694 5.977 70.462 1.00 69.81 193 GLU A N 1
ATOM 1552 C CA . GLU A 1 193 ? -49.367 6.293 69.933 1.00 69.81 193 GLU A CA 1
ATOM 1553 C C . GLU A 1 193 ? -48.670 5.084 69.301 1.00 69.81 193 GLU A C 1
ATOM 1555 O O . GLU A 1 193 ? -48.077 5.237 68.240 1.00 69.81 193 GLU A O 1
ATOM 1560 N N . ASP A 1 194 ? -48.800 3.879 69.866 1.00 73.00 194 ASP A N 1
ATOM 1561 C CA . ASP A 1 194 ? -48.169 2.674 69.302 1.00 73.00 194 ASP A CA 1
ATOM 1562 C C . ASP A 1 194 ? -48.813 2.283 67.964 1.00 73.00 194 ASP A C 1
ATOM 1564 O O . ASP A 1 194 ? -48.146 1.810 67.043 1.00 73.00 194 ASP A O 1
ATOM 1568 N N . ILE A 1 195 ? -50.128 2.492 67.848 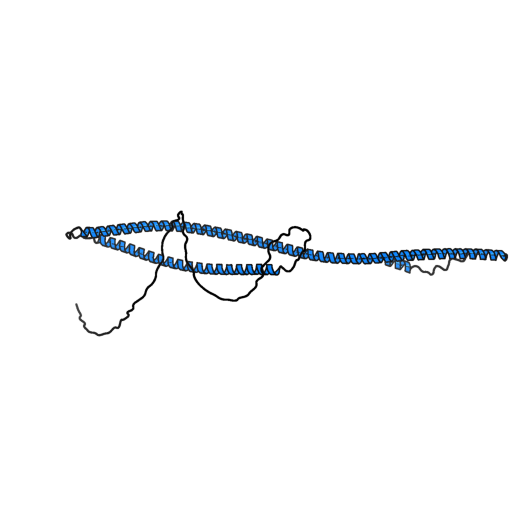1.00 74.44 195 ILE A N 1
ATOM 1569 C CA . ILE A 1 195 ? -50.893 2.217 66.627 1.00 74.44 195 ILE A CA 1
ATOM 1570 C C . ILE A 1 195 ? -50.575 3.260 65.550 1.00 74.44 195 ILE A C 1
ATOM 1572 O O . ILE A 1 195 ? -50.420 2.898 64.381 1.00 74.44 195 ILE A O 1
ATOM 1576 N N . GLU A 1 196 ? -50.447 4.537 65.917 1.00 75.00 196 GLU A N 1
ATOM 1577 C CA . GLU A 1 196 ? -50.049 5.584 64.970 1.00 75.00 196 GLU A CA 1
ATOM 1578 C C . GLU A 1 196 ? -48.581 5.455 64.532 1.00 75.00 196 GLU A C 1
ATOM 1580 O O . GLU A 1 196 ? -48.291 5.659 63.353 1.00 75.00 196 GLU A O 1
ATOM 1585 N N . ASP A 1 197 ? -47.663 5.026 65.404 1.00 79.62 197 ASP A N 1
ATOM 1586 C CA . ASP A 1 197 ? -46.275 4.732 65.014 1.00 79.62 197 ASP A CA 1
ATOM 1587 C C . ASP A 1 197 ? -46.204 3.565 64.014 1.00 79.62 197 ASP A C 1
ATOM 1589 O O . ASP A 1 197 ? -45.525 3.642 62.987 1.00 79.62 197 ASP A O 1
ATOM 1593 N N . LEU A 1 198 ? -46.985 2.503 64.240 1.00 79.00 198 LEU A N 1
ATOM 1594 C CA . LEU A 1 198 ? -47.098 1.386 63.297 1.00 79.00 198 LEU A CA 1
ATOM 1595 C C . LEU A 1 198 ? -47.700 1.816 61.955 1.00 79.00 198 LEU A C 1
ATOM 1597 O O . LEU A 1 198 ? -47.220 1.400 60.900 1.00 79.00 198 LEU A O 1
ATOM 1601 N N . LYS A 1 199 ? -48.724 2.672 61.979 1.00 79.56 199 LYS A N 1
ATOM 1602 C CA . LYS A 1 199 ? -49.335 3.236 60.771 1.00 79.56 199 LYS A CA 1
ATOM 1603 C C . LYS A 1 199 ? -48.356 4.129 60.009 1.00 79.56 199 LYS A C 1
ATOM 1605 O O . LYS A 1 199 ? -48.299 4.047 58.782 1.00 79.56 199 LYS A O 1
ATOM 1610 N N . SER A 1 200 ? -47.547 4.914 60.717 1.00 87.69 200 SER A N 1
ATOM 1611 C CA . SER A 1 200 ? -46.466 5.717 60.140 1.00 87.69 200 SER A CA 1
ATOM 1612 C C . SER A 1 200 ? -45.417 4.836 59.454 1.00 87.69 200 SER A C 1
ATOM 1614 O O . SER A 1 200 ? -45.142 5.011 58.265 1.00 87.69 200 SER A O 1
ATOM 1616 N N . LYS A 1 201 ? -44.911 3.807 60.147 1.00 88.31 201 LYS A N 1
ATOM 1617 C CA . LYS A 1 201 ? -43.948 2.841 59.589 1.00 88.31 201 LYS A CA 1
ATOM 1618 C C . LYS A 1 201 ? -44.500 2.119 58.364 1.00 88.31 201 LYS A C 1
ATOM 1620 O O . LYS A 1 201 ? -43.813 2.023 57.349 1.00 88.31 201 LYS A O 1
ATOM 1625 N N . LEU A 1 202 ? -45.755 1.672 58.420 1.00 84.25 202 LEU A N 1
ATOM 1626 C CA . LEU A 1 202 ? -46.418 1.035 57.284 1.00 84.25 202 LEU A CA 1
ATOM 1627 C C . LEU A 1 202 ? -46.541 1.998 56.095 1.00 84.25 202 LEU A C 1
ATOM 1629 O O . LEU A 1 202 ? -46.287 1.604 54.960 1.00 84.25 202 LEU A O 1
ATOM 1633 N N . SER A 1 203 ? -46.870 3.268 56.345 1.00 87.94 203 SER A N 1
ATOM 1634 C CA . SER A 1 203 ? -46.962 4.284 55.294 1.00 87.94 203 SER A CA 1
ATOM 1635 C C . SER A 1 203 ? -45.611 4.560 54.627 1.00 87.94 203 SER A C 1
ATOM 1637 O O . SER A 1 203 ? -45.568 4.744 53.411 1.00 87.94 203 SER A O 1
ATOM 1639 N N . ILE A 1 204 ? -44.510 4.558 55.388 1.00 90.44 204 ILE A N 1
ATOM 1640 C CA . ILE A 1 204 ? -43.149 4.712 54.848 1.00 90.44 204 ILE A CA 1
ATOM 1641 C C . ILE A 1 204 ? -42.791 3.520 53.957 1.00 90.44 204 ILE A C 1
ATOM 1643 O O . ILE A 1 204 ? -42.339 3.717 52.831 1.00 90.44 204 ILE A O 1
ATOM 1647 N N . ILE A 1 205 ? -43.054 2.295 54.423 1.00 87.81 205 ILE A N 1
ATOM 1648 C CA . ILE A 1 205 ? -42.773 1.066 53.666 1.00 87.81 205 ILE A CA 1
ATOM 1649 C C . ILE A 1 205 ? -43.577 1.035 52.360 1.00 87.81 205 ILE A C 1
ATOM 1651 O O . ILE A 1 205 ? -43.030 0.741 51.298 1.00 87.81 205 ILE A O 1
ATOM 1655 N N . VAL A 1 206 ? -44.866 1.387 52.409 1.00 88.88 206 VAL A N 1
ATOM 1656 C CA . VAL A 1 206 ? -45.711 1.484 51.207 1.00 88.88 206 VAL A CA 1
ATOM 1657 C C . VAL A 1 206 ? -45.189 2.562 50.251 1.00 88.88 206 VAL A C 1
ATOM 1659 O O . VAL A 1 206 ? -45.174 2.347 49.039 1.00 88.88 206 VAL A O 1
ATOM 1662 N N . GLY A 1 207 ? -44.718 3.697 50.778 1.00 90.12 207 GLY A N 1
ATOM 1663 C CA . GLY A 1 207 ? -44.088 4.754 49.985 1.00 90.12 207 GLY A CA 1
ATOM 1664 C C . GLY A 1 207 ? -42.834 4.270 49.255 1.00 90.12 207 GLY A C 1
ATOM 1665 O O . GLY A 1 207 ? -42.743 4.404 48.038 1.00 90.12 207 GLY A O 1
ATOM 1666 N N . GLN A 1 208 ? -41.913 3.628 49.975 1.00 89.00 208 GLN A N 1
ATOM 1667 C CA . GLN A 1 208 ? -40.687 3.059 49.406 1.00 89.00 208 GLN A CA 1
ATOM 1668 C C . GLN A 1 208 ? -40.982 1.966 48.374 1.00 89.00 208 GLN A C 1
ATOM 1670 O O . GLN A 1 208 ? -40.365 1.929 47.314 1.00 89.00 208 GLN A O 1
ATOM 1675 N N . SER A 1 209 ? -41.970 1.106 48.634 1.00 87.56 209 SER A N 1
ATOM 1676 C CA . SER A 1 209 ? -42.396 0.081 47.677 1.00 87.56 209 SER A CA 1
ATOM 1677 C C . SER A 1 209 ? -42.886 0.691 46.362 1.00 87.56 209 SER A C 1
ATOM 1679 O O . SER A 1 209 ? -42.597 0.150 45.294 1.00 87.56 209 SER A O 1
ATOM 1681 N N . ARG A 1 210 ? -43.595 1.824 46.424 1.00 87.50 210 ARG A N 1
ATOM 1682 C CA . ARG A 1 210 ? -44.081 2.532 45.236 1.00 87.50 210 ARG A CA 1
ATOM 1683 C C . ARG A 1 210 ? -42.946 3.208 44.465 1.00 87.50 210 ARG A C 1
ATOM 1685 O O . ARG A 1 210 ? -42.943 3.137 43.241 1.00 87.50 210 ARG A O 1
ATOM 1692 N N . GLU A 1 211 ? -41.986 3.806 45.165 1.00 92.12 21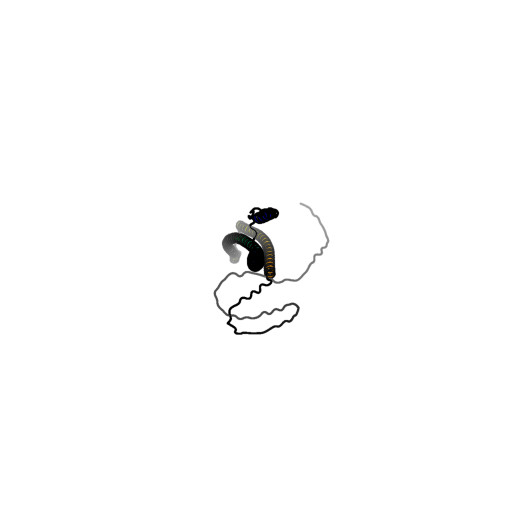1 GLU A N 1
ATOM 1693 C CA . GLU A 1 211 ? -40.780 4.390 44.560 1.00 92.12 211 GLU A CA 1
ATOM 1694 C C . GLU A 1 211 ? -39.960 3.323 43.820 1.00 92.12 211 GLU A C 1
ATOM 1696 O O . GLU A 1 211 ? -39.641 3.477 42.642 1.00 92.12 211 GLU A O 1
ATOM 1701 N N . ASN A 1 212 ? -39.719 2.180 44.467 1.00 88.69 212 ASN A N 1
ATOM 1702 C CA . ASN A 1 212 ? -38.986 1.062 43.874 1.00 88.69 212 ASN A CA 1
ATOM 1703 C C . ASN A 1 212 ? -39.701 0.490 42.640 1.00 88.69 212 ASN A C 1
ATOM 1705 O O . ASN A 1 212 ? -39.049 0.092 41.675 1.00 88.69 212 ASN A O 1
ATOM 1709 N N . ALA A 1 213 ? -41.038 0.458 42.644 1.00 89.06 213 ALA A N 1
ATOM 1710 C CA . ALA A 1 213 ? -41.814 0.050 41.475 1.00 89.06 213 ALA A CA 1
ATOM 1711 C C . ALA A 1 213 ? -41.613 1.011 40.289 1.00 89.06 213 ALA A C 1
ATOM 1713 O O . ALA A 1 213 ? -41.427 0.547 39.167 1.00 89.06 213 ALA A O 1
ATOM 1714 N N . MET A 1 214 ? -41.575 2.327 40.536 1.00 90.19 214 MET A N 1
ATOM 1715 C CA . MET A 1 214 ? -41.306 3.323 39.489 1.00 90.19 214 MET A CA 1
ATOM 1716 C C . MET A 1 214 ? -39.887 3.183 38.924 1.00 90.19 214 MET A C 1
ATOM 1718 O O . MET A 1 214 ? -39.718 3.128 37.708 1.00 90.19 214 MET A O 1
ATOM 1722 N N . GLN A 1 215 ? -38.876 3.030 39.784 1.00 90.69 215 GLN A N 1
ATOM 1723 C CA . GLN A 1 215 ? -37.488 2.813 39.349 1.00 90.69 215 GLN A CA 1
ATOM 1724 C C . GLN A 1 215 ? -37.332 1.536 38.512 1.00 90.69 215 GLN A C 1
ATOM 1726 O O . GLN A 1 215 ? -36.572 1.497 37.544 1.00 90.69 215 GLN A O 1
ATOM 1731 N N . MET A 1 216 ? -38.066 0.478 38.858 1.00 89.69 216 MET A N 1
ATOM 1732 C CA . MET A 1 216 ? -38.059 -0.767 38.095 1.00 89.69 216 MET A CA 1
ATOM 1733 C C . MET A 1 216 ? -38.631 -0.582 36.686 1.00 89.69 216 MET A C 1
ATOM 1735 O O . MET A 1 216 ? -38.112 -1.172 35.738 1.00 89.69 216 MET A O 1
ATOM 1739 N N . ASP A 1 217 ? -39.675 0.231 36.535 1.00 90.50 217 ASP A N 1
ATOM 1740 C CA . ASP A 1 217 ? -40.245 0.540 35.224 1.00 90.50 217 ASP A CA 1
ATOM 1741 C C . ASP A 1 217 ? -39.301 1.422 34.388 1.00 90.50 217 ASP A C 1
ATOM 1743 O O . ASP A 1 217 ? -39.079 1.121 33.216 1.00 90.50 217 ASP A O 1
ATOM 1747 N N . GLU A 1 218 ? -38.619 2.402 34.991 1.00 92.88 218 GLU A N 1
ATOM 1748 C CA . GLU A 1 218 ? -37.570 3.177 34.305 1.00 92.88 218 GLU A CA 1
ATOM 1749 C C . GLU A 1 218 ? -36.410 2.291 33.818 1.00 92.88 218 GLU A C 1
ATOM 1751 O O . GLU A 1 218 ? -35.915 2.444 32.697 1.00 92.88 218 GLU A O 1
ATOM 1756 N N . LEU A 1 219 ? -35.981 1.324 34.636 1.00 91.38 219 LEU A N 1
ATOM 1757 C CA . LEU A 1 219 ? -34.942 0.368 34.253 1.00 91.38 219 LEU A CA 1
ATOM 1758 C C . LEU A 1 219 ? -35.389 -0.544 33.105 1.00 91.38 219 LEU A C 1
ATOM 1760 O O . LEU A 1 219 ? -34.579 -0.836 32.220 1.00 91.38 219 LEU A O 1
ATOM 1764 N N . LYS A 1 220 ? -36.660 -0.971 33.077 1.00 91.12 220 LYS A N 1
ATOM 1765 C CA . LYS A 1 220 ? -37.219 -1.710 31.933 1.00 91.12 220 LYS A CA 1
ATOM 1766 C C . LYS A 1 220 ? -37.186 -0.858 30.671 1.00 91.12 220 LYS A C 1
ATOM 1768 O O . LYS A 1 220 ? -36.739 -1.343 29.633 1.00 91.12 220 LYS A O 1
ATOM 1773 N N . ASP A 1 221 ? -37.587 0.405 30.753 1.00 92.62 221 ASP A N 1
ATOM 1774 C CA . ASP A 1 221 ? -37.558 1.306 29.602 1.00 92.62 221 ASP A CA 1
ATOM 1775 C C . ASP A 1 221 ? -36.127 1.499 29.085 1.00 92.62 221 ASP A C 1
ATOM 1777 O O . ASP A 1 221 ? -35.872 1.337 27.886 1.00 92.62 221 ASP A O 1
ATOM 1781 N N . LEU A 1 222 ? -35.158 1.723 29.978 1.00 92.00 222 LEU A N 1
ATOM 1782 C CA . LEU A 1 222 ? -33.739 1.798 29.618 1.00 92.00 222 LEU A CA 1
ATOM 1783 C C . LEU A 1 222 ? -33.234 0.510 28.957 1.00 92.00 222 LEU A C 1
ATOM 1785 O O . LEU A 1 222 ? -32.499 0.581 27.967 1.00 92.00 222 LEU A O 1
ATOM 1789 N N . LEU A 1 223 ? -33.639 -0.658 29.460 1.00 92.00 223 LEU A N 1
ATOM 1790 C CA . LEU A 1 223 ? -33.291 -1.948 28.868 1.00 92.00 223 LEU A CA 1
ATOM 1791 C C . LEU A 1 223 ? -33.837 -2.068 27.439 1.00 92.00 223 LEU A C 1
ATOM 1793 O O . LEU A 1 223 ? -33.077 -2.389 26.526 1.00 92.00 223 LEU A O 1
ATOM 1797 N N . THR A 1 224 ? -35.104 -1.708 27.203 1.00 91.69 224 THR A N 1
ATOM 1798 C CA . THR A 1 224 ? -35.689 -1.765 25.850 1.00 91.69 224 THR A CA 1
ATOM 1799 C C . THR A 1 224 ? -34.990 -0.829 24.859 1.00 91.69 224 THR A C 1
ATOM 1801 O O . THR A 1 224 ? -34.835 -1.166 23.682 1.00 91.69 224 THR A O 1
ATOM 1804 N N . VA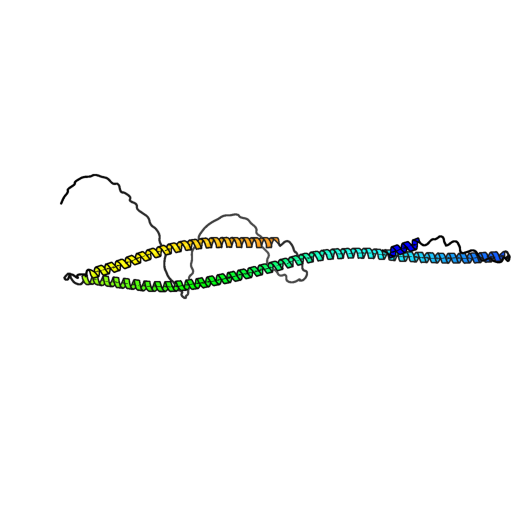L A 1 225 ? -34.531 0.344 25.312 1.00 94.44 225 VAL A N 1
ATOM 1805 C CA . VAL A 1 225 ? -33.741 1.270 24.486 1.00 94.44 225 VAL A CA 1
ATOM 1806 C C . VAL A 1 225 ? -32.384 0.657 24.144 1.00 94.44 225 VAL A C 1
ATOM 1808 O O . VAL A 1 225 ? -31.943 0.742 22.995 1.00 94.44 225 VAL A O 1
ATOM 1811 N N . ARG A 1 226 ? -31.726 0.007 25.111 1.00 91.12 226 ARG A N 1
ATOM 1812 C CA . ARG A 1 226 ? -30.449 -0.680 24.882 1.00 91.12 226 ARG A CA 1
ATOM 1813 C C . ARG A 1 226 ? -30.583 -1.858 23.924 1.00 91.12 226 ARG A C 1
ATOM 1815 O O . ARG A 1 226 ? -29.757 -1.973 23.022 1.00 91.12 226 ARG A O 1
ATOM 1822 N N . ASP A 1 227 ? -31.633 -2.664 24.044 1.00 93.19 227 ASP A N 1
ATOM 1823 C CA . ASP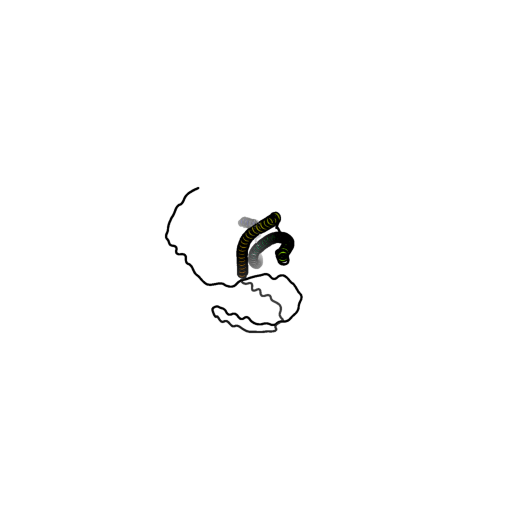 A 1 227 ? -31.886 -3.777 23.123 1.00 93.19 227 ASP A CA 1
ATOM 1824 C C . ASP A 1 227 ? -32.058 -3.289 21.681 1.00 93.19 227 ASP A C 1
ATOM 1826 O O . ASP A 1 227 ? -31.463 -3.844 20.754 1.00 93.19 227 ASP A O 1
ATOM 1830 N N . LYS A 1 228 ? -32.784 -2.181 21.480 1.00 93.94 228 LYS A N 1
ATOM 1831 C CA . LYS A 1 228 ? -32.899 -1.540 20.160 1.00 93.94 228 LYS A CA 1
ATOM 1832 C C . LYS A 1 228 ? -31.537 -1.091 19.620 1.00 93.94 228 LYS A C 1
ATOM 1834 O O . LYS A 1 228 ? -31.246 -1.331 18.451 1.00 93.94 228 LYS A O 1
ATOM 1839 N N . GLN A 1 229 ? -30.679 -0.498 20.455 1.00 92.06 229 GLN A N 1
ATOM 1840 C CA . GLN A 1 229 ? -29.318 -0.113 20.048 1.00 92.06 229 GLN A CA 1
ATOM 1841 C C . GLN A 1 229 ? -28.473 -1.324 19.629 1.00 92.06 229 GLN A C 1
ATOM 1843 O O . GLN A 1 229 ? -27.756 -1.252 18.634 1.00 92.06 229 GLN A O 1
ATOM 1848 N N . VAL A 1 230 ? -28.568 -2.445 20.351 1.00 91.69 230 VAL A N 1
ATOM 1849 C CA . VAL A 1 230 ? -27.850 -3.685 20.010 1.00 91.69 230 VAL A CA 1
ATOM 1850 C C . VAL A 1 230 ? -28.318 -4.243 18.668 1.00 91.69 230 VAL A C 1
ATOM 1852 O O . VAL A 1 230 ? -27.489 -4.672 17.864 1.00 91.69 230 VAL A O 1
ATOM 1855 N N . VAL A 1 231 ? -29.625 -4.220 18.397 1.00 93.06 231 VAL A N 1
ATOM 1856 C CA . VAL A 1 231 ? -30.176 -4.654 17.105 1.00 93.06 231 VAL A CA 1
ATOM 1857 C C . VAL A 1 231 ? -29.631 -3.800 15.959 1.00 93.06 231 VAL A C 1
ATOM 1859 O O . VAL A 1 231 ? -29.203 -4.354 14.947 1.00 93.06 231 VAL A O 1
ATOM 1862 N N . GLU A 1 232 ? -29.586 -2.476 16.114 1.00 93.25 232 GLU A N 1
ATOM 1863 C CA . GLU A 1 232 ? -29.032 -1.586 15.086 1.00 93.25 232 GLU A CA 1
ATOM 1864 C C . GLU A 1 232 ? -27.525 -1.788 14.886 1.00 93.25 232 GLU A C 1
ATOM 1866 O O . GLU A 1 232 ? -27.067 -1.876 13.749 1.00 93.25 232 GLU A O 1
ATOM 1871 N N . LEU A 1 233 ? -26.755 -1.967 15.964 1.00 91.81 233 LEU A N 1
ATOM 1872 C CA . LEU A 1 233 ? -25.327 -2.288 15.860 1.00 91.81 233 LEU A CA 1
ATOM 1873 C C . LEU A 1 233 ? -25.083 -3.622 15.144 1.00 91.81 233 LEU A C 1
ATOM 1875 O O . LEU A 1 233 ? -24.181 -3.723 14.319 1.00 91.81 233 LEU A O 1
ATOM 1879 N N . ARG A 1 234 ? -25.908 -4.646 15.392 1.00 92.12 234 ARG A N 1
ATOM 1880 C CA . ARG A 1 234 ? -25.813 -5.912 14.647 1.00 92.12 234 ARG A CA 1
ATOM 1881 C C . ARG A 1 234 ? -26.082 -5.715 13.157 1.00 92.12 234 ARG A C 1
ATOM 1883 O O . ARG A 1 234 ? -25.375 -6.297 12.339 1.00 92.12 234 ARG A O 1
ATOM 1890 N N . LYS A 1 235 ? -27.061 -4.880 12.789 1.00 93.19 235 LYS A N 1
ATOM 1891 C CA . LYS A 1 235 ? -27.329 -4.556 11.378 1.00 93.19 235 LYS A CA 1
ATOM 1892 C C . LYS A 1 235 ? -26.136 -3.863 10.722 1.00 93.19 235 LYS A C 1
ATOM 1894 O O . LYS A 1 235 ? -25.770 -4.235 9.610 1.00 93.19 235 LYS A O 1
ATOM 1899 N N . THR A 1 236 ? -25.511 -2.895 11.395 1.00 91.88 236 THR A N 1
ATOM 1900 C CA . THR A 1 236 ? -24.339 -2.200 10.840 1.00 91.88 236 THR A CA 1
ATOM 1901 C C . THR A 1 236 ? -23.129 -3.124 10.726 1.00 91.88 236 THR A C 1
ATOM 1903 O O . THR A 1 236 ? -22.454 -3.100 9.702 1.00 91.88 236 THR A O 1
ATOM 1906 N N . THR A 1 237 ? -22.884 -3.996 11.711 1.00 91.56 237 THR A N 1
ATOM 1907 C CA . THR A 1 237 ? -21.824 -5.016 11.631 1.00 91.56 237 THR A CA 1
ATOM 1908 C C . THR A 1 237 ? -22.045 -5.985 10.470 1.00 91.56 237 THR A C 1
ATOM 1910 O O . THR A 1 237 ? -21.100 -6.265 9.734 1.00 91.56 237 THR A O 1
ATOM 1913 N N . ASN A 1 238 ? -23.274 -6.468 10.266 1.00 90.44 238 ASN A N 1
ATOM 1914 C CA . ASN A 1 238 ? -23.584 -7.367 9.153 1.00 90.44 238 ASN A CA 1
ATOM 1915 C C . ASN A 1 238 ? -23.324 -6.690 7.803 1.00 90.44 238 ASN A C 1
ATOM 1917 O O . ASN A 1 238 ? -22.629 -7.259 6.968 1.00 90.44 238 ASN A O 1
ATOM 1921 N N . ARG A 1 239 ? -23.774 -5.441 7.632 1.00 92.56 239 ARG A N 1
ATOM 1922 C CA . ARG A 1 239 ? -23.506 -4.661 6.417 1.00 92.56 239 ARG A CA 1
ATOM 1923 C C . ARG A 1 239 ? -22.007 -4.481 6.157 1.00 92.56 239 ARG A C 1
ATOM 1925 O O . ARG A 1 239 ? -21.552 -4.699 5.043 1.00 92.56 239 ARG A O 1
ATOM 1932 N N . LEU A 1 240 ? -21.229 -4.106 7.174 1.00 89.44 240 LEU A N 1
ATOM 1933 C CA . LEU A 1 240 ? -19.774 -3.963 7.027 1.00 89.44 240 LEU A CA 1
ATOM 1934 C C . LEU A 1 240 ? -19.100 -5.300 6.689 1.00 89.44 240 LEU A C 1
ATOM 1936 O O . LEU A 1 240 ? -18.132 -5.335 5.937 1.00 89.44 240 LEU A O 1
ATOM 1940 N N . THR A 1 241 ? -19.617 -6.408 7.222 1.00 90.81 241 THR A N 1
ATOM 1941 C CA . THR A 1 241 ? -19.124 -7.754 6.904 1.00 90.81 241 THR A CA 1
ATOM 1942 C C . THR A 1 241 ? -19.393 -8.111 5.440 1.00 90.81 241 THR A C 1
ATOM 1944 O O . THR A 1 241 ? -18.514 -8.661 4.780 1.00 90.81 241 THR A O 1
ATOM 1947 N N . GLU A 1 242 ? -20.569 -7.757 4.916 1.00 89.50 242 GLU A N 1
ATOM 1948 C CA . GLU A 1 242 ? -20.909 -7.903 3.494 1.00 89.50 242 GLU A CA 1
ATOM 1949 C C . GLU A 1 242 ? -20.007 -7.033 2.603 1.00 89.50 242 GLU A C 1
ATOM 1951 O O . GLU A 1 242 ? -19.479 -7.531 1.612 1.00 89.50 242 GLU A O 1
ATOM 1956 N N . GLU A 1 243 ? -19.749 -5.775 2.981 1.00 89.25 243 GLU A N 1
ATOM 1957 C CA . GLU A 1 243 ? -18.826 -4.881 2.258 1.00 89.25 243 GLU A CA 1
ATOM 1958 C C . GLU A 1 243 ? -17.389 -5.448 2.228 1.00 89.25 243 GLU A C 1
ATOM 1960 O O . GLU A 1 243 ? -16.728 -5.418 1.191 1.00 89.25 243 GLU A O 1
ATOM 1965 N N . ILE A 1 244 ? -16.910 -6.048 3.327 1.00 87.50 244 ILE A N 1
ATOM 1966 C CA . ILE A 1 244 ? -15.608 -6.743 3.365 1.00 87.50 244 ILE A CA 1
ATOM 1967 C C . ILE A 1 244 ? -15.602 -7.975 2.451 1.00 87.50 244 ILE A C 1
ATOM 1969 O O . ILE A 1 244 ? -14.591 -8.245 1.802 1.00 87.50 244 ILE A O 1
ATOM 1973 N N . HIS A 1 245 ? -16.696 -8.739 2.407 1.00 81.62 245 HIS A N 1
ATOM 1974 C CA . HIS A 1 245 ? -16.796 -9.907 1.532 1.00 81.62 245 HIS A CA 1
ATOM 1975 C C . HIS A 1 245 ? -16.737 -9.501 0.056 1.00 81.62 245 HIS A C 1
ATOM 1977 O O . HIS A 1 245 ? -15.981 -10.096 -0.705 1.00 81.62 245 HIS A O 1
ATOM 1983 N N . GLN A 1 246 ? -17.458 -8.443 -0.323 1.00 83.81 246 GLN A N 1
ATOM 1984 C CA . GLN A 1 246 ? -17.434 -7.899 -1.683 1.00 83.81 246 GLN A CA 1
ATOM 1985 C C . GLN A 1 246 ? -16.041 -7.394 -2.072 1.00 83.81 246 GLN A C 1
ATOM 1987 O O . GLN A 1 246 ? -15.582 -7.657 -3.178 1.00 83.81 246 GLN A O 1
ATOM 1992 N N . LEU A 1 247 ? -15.329 -6.720 -1.162 1.00 80.94 247 LEU A N 1
ATOM 1993 C CA . LEU A 1 247 ? -13.949 -6.293 -1.418 1.00 80.94 247 LEU A CA 1
ATOM 1994 C C . LEU A 1 247 ? -13.009 -7.485 -1.643 1.00 80.94 247 LEU A C 1
ATOM 1996 O O . LEU A 1 247 ? -12.201 -7.451 -2.564 1.00 80.94 247 LEU A O 1
ATOM 2000 N N . LYS A 1 248 ? -13.154 -8.564 -0.863 1.00 79.75 248 LYS A N 1
ATOM 2001 C CA . LYS A 1 248 ? -12.377 -9.797 -1.073 1.00 79.75 248 LYS A CA 1
ATOM 2002 C C . LYS A 1 248 ? -12.681 -10.469 -2.410 1.00 79.75 248 LYS A C 1
ATOM 2004 O O . LYS A 1 248 ? -11.765 -10.986 -3.038 1.00 79.75 248 LYS A O 1
ATOM 2009 N N . GLU A 1 249 ? -13.942 -10.487 -2.834 1.00 73.56 249 GLU A N 1
ATOM 2010 C CA . GLU A 1 249 ? -14.322 -11.028 -4.144 1.00 73.56 249 GLU A CA 1
ATOM 2011 C C . GLU A 1 249 ? -13.713 -10.201 -5.282 1.00 73.56 249 GLU A C 1
ATOM 2013 O O . GLU A 1 249 ? -13.155 -10.778 -6.210 1.00 73.56 249 GLU A O 1
ATOM 2018 N N . VAL A 1 250 ? -13.711 -8.869 -5.170 1.00 71.69 250 VAL A N 1
ATOM 2019 C CA . VAL A 1 250 ? -13.052 -7.973 -6.138 1.00 71.69 250 VAL A CA 1
ATOM 2020 C C . VAL A 1 250 ? -11.530 -8.181 -6.164 1.00 71.69 250 VAL A C 1
ATOM 2022 O O . VAL A 1 250 ? -10.937 -8.247 -7.243 1.00 71.69 250 VAL A O 1
ATOM 2025 N N . ASP A 1 251 ? -10.882 -8.347 -5.010 1.00 66.69 251 ASP A N 1
ATOM 2026 C CA . ASP A 1 251 ? -9.448 -8.666 -4.939 1.00 66.69 251 ASP A CA 1
ATOM 2027 C C . ASP A 1 251 ? -9.146 -10.027 -5.598 1.00 66.69 251 ASP A C 1
ATOM 2029 O O . ASP A 1 251 ? -8.173 -10.174 -6.336 1.00 66.69 251 ASP A O 1
ATOM 2033 N N . GLN A 1 252 ? -10.023 -11.017 -5.422 1.00 65.88 252 GLN A N 1
ATOM 2034 C CA . GLN A 1 252 ? -9.854 -12.338 -6.025 1.00 65.88 252 GLN A CA 1
ATOM 2035 C C . GLN A 1 252 ? -10.156 -12.352 -7.535 1.00 65.88 252 GLN A C 1
ATOM 2037 O O . GLN A 1 252 ? -9.520 -13.086 -8.294 1.00 65.88 252 GLN A O 1
ATOM 2042 N N . GLU A 1 253 ? -11.091 -11.531 -8.012 1.00 58.06 253 GLU A N 1
ATOM 2043 C CA . GLU A 1 253 ? -11.349 -11.333 -9.444 1.00 58.06 253 GLU A CA 1
ATOM 2044 C C . GLU A 1 253 ? -10.201 -10.586 -10.137 1.00 58.06 253 GLU A C 1
ATOM 2046 O O . GLU A 1 253 ? -9.827 -10.938 -11.258 1.00 58.06 253 GLU A O 1
ATOM 2051 N N . THR A 1 254 ? -9.587 -9.608 -9.467 1.00 59.88 254 THR A N 1
ATOM 2052 C CA . THR A 1 254 ? -8.412 -8.897 -9.996 1.00 59.88 254 THR A CA 1
ATOM 2053 C C . THR A 1 254 ? -7.158 -9.776 -10.009 1.00 59.88 254 THR A C 1
ATOM 2055 O O . THR A 1 254 ? -6.407 -9.729 -10.983 1.00 59.88 254 THR A O 1
ATOM 2058 N N . GLU A 1 255 ? -6.969 -10.661 -9.026 1.00 54.34 255 GLU A N 1
ATOM 2059 C CA . GLU A 1 255 ? -5.879 -11.650 -9.022 1.00 54.34 255 GLU A CA 1
ATOM 2060 C C . GLU A 1 255 ? -6.043 -12.695 -10.147 1.00 54.34 255 GLU A C 1
ATOM 2062 O O . GLU A 1 255 ? -5.080 -13.036 -10.839 1.00 54.34 255 GLU A O 1
ATOM 2067 N N . ASN A 1 256 ? -7.278 -13.130 -10.425 1.00 54.28 256 ASN A N 1
ATOM 2068 C CA . ASN A 1 256 ? -7.579 -14.055 -11.525 1.00 54.28 256 ASN A CA 1
ATOM 2069 C C . ASN A 1 256 ? -7.518 -13.400 -12.920 1.00 54.28 256 ASN A C 1
ATOM 2071 O O . ASN A 1 256 ? -7.281 -14.094 -13.910 1.00 54.28 256 ASN A O 1
ATOM 2075 N N . ALA A 1 257 ? -7.695 -12.079 -13.026 1.00 51.69 257 ALA A N 1
ATOM 2076 C CA . ALA A 1 257 ? -7.573 -11.342 -14.286 1.00 51.69 257 ALA A CA 1
ATOM 2077 C C . ALA A 1 257 ? -6.113 -11.025 -14.679 1.00 51.69 257 ALA A C 1
ATOM 2079 O O . ALA A 1 257 ? -5.841 -10.753 -15.850 1.00 51.69 257 ALA A O 1
ATOM 2080 N N . VAL A 1 258 ? -5.162 -11.082 -13.735 1.00 48.41 258 VAL A N 1
ATOM 2081 C CA . VAL A 1 258 ? -3.738 -10.752 -13.962 1.00 48.41 258 VAL A CA 1
ATOM 2082 C C . VAL A 1 258 ? -2.893 -11.965 -14.391 1.00 48.41 258 VAL A C 1
ATOM 2084 O O . VAL A 1 258 ? -1.743 -11.797 -14.795 1.00 48.41 258 VAL A O 1
ATOM 2087 N N . VAL A 1 259 ? -3.452 -13.181 -14.430 1.00 46.44 259 VAL A N 1
ATOM 2088 C CA . VAL A 1 259 ? -2.740 -14.357 -14.961 1.00 46.44 259 VAL A CA 1
ATOM 2089 C C . VAL A 1 259 ? -3.312 -14.812 -16.308 1.00 46.44 259 VAL A C 1
ATOM 2091 O O . VAL A 1 259 ? -4.176 -15.686 -16.370 1.00 46.44 259 VAL A O 1
ATOM 2094 N N . PRO A 1 260 ? -2.719 -14.332 -17.415 1.00 39.69 260 PRO A N 1
ATOM 2095 C CA . PRO A 1 260 ? -2.443 -15.216 -18.534 1.00 39.69 260 PRO A CA 1
ATOM 2096 C C . PRO A 1 260 ? -0.940 -15.259 -18.852 1.00 39.69 260 PRO A C 1
ATOM 2098 O O . PRO A 1 260 ? -0.307 -14.259 -19.172 1.00 39.69 260 PRO A O 1
ATOM 2101 N N . SER A 1 261 ? -0.411 -16.483 -18.833 1.00 39.56 261 SER A N 1
ATOM 2102 C CA . SER A 1 261 ? 0.748 -16.945 -19.605 1.00 39.56 261 SER A CA 1
ATOM 2103 C C . SER A 1 261 ? 2.078 -16.202 -19.445 1.00 39.56 261 SER A C 1
ATOM 2105 O O . SER A 1 261 ? 2.459 -15.400 -20.291 1.00 39.56 261 SER A O 1
ATOM 2107 N N . ILE A 1 262 ? 2.902 -16.666 -18.501 1.00 36.19 262 ILE A N 1
ATOM 2108 C CA . ILE A 1 262 ? 4.356 -16.710 -18.705 1.00 36.19 262 ILE A CA 1
ATOM 2109 C C . ILE A 1 262 ? 4.854 -18.114 -18.340 1.00 36.19 262 ILE A C 1
ATOM 2111 O O . ILE A 1 262 ? 5.148 -18.433 -17.192 1.00 36.19 262 ILE A O 1
ATOM 2115 N N . VAL A 1 263 ? 4.926 -18.971 -19.362 1.00 45.59 263 VAL A N 1
ATOM 2116 C CA . VAL A 1 263 ? 5.798 -20.148 -19.373 1.00 45.59 263 VAL A CA 1
ATOM 2117 C C . VAL A 1 263 ? 7.217 -19.620 -19.556 1.00 45.59 263 VAL A C 1
ATOM 2119 O O . VAL A 1 263 ? 7.566 -19.160 -20.640 1.00 45.59 263 VAL A O 1
ATOM 2122 N N . VAL A 1 264 ? 8.032 -19.667 -18.504 1.00 37.00 264 VAL A N 1
ATOM 2123 C CA . VAL A 1 264 ? 9.487 -19.504 -18.609 1.00 37.00 264 VAL A CA 1
ATOM 2124 C C . VAL A 1 264 ? 10.121 -20.820 -18.194 1.00 37.00 264 VAL A C 1
ATOM 2126 O O . VAL A 1 264 ? 10.164 -21.188 -17.025 1.00 37.00 264 VAL A O 1
ATOM 2129 N N . THR A 1 265 ? 10.587 -21.547 -19.202 1.00 37.19 265 THR A N 1
ATOM 2130 C CA . THR A 1 265 ? 11.559 -22.627 -19.072 1.00 37.19 265 THR A CA 1
ATOM 2131 C C . THR A 1 265 ? 12.889 -22.049 -18.589 1.00 37.19 265 THR A C 1
ATOM 2133 O O . THR A 1 265 ? 13.475 -21.214 -19.278 1.00 37.19 265 THR A O 1
ATOM 2136 N N . ALA A 1 266 ? 13.379 -22.518 -17.443 1.00 33.34 266 ALA A N 1
ATOM 2137 C CA . ALA A 1 266 ? 14.772 -22.371 -17.029 1.00 33.34 266 ALA A CA 1
ATOM 2138 C C . ALA A 1 266 ? 15.524 -23.693 -17.299 1.00 33.34 266 ALA A C 1
ATOM 2140 O O . ALA A 1 266 ? 14.953 -24.759 -17.051 1.00 33.34 266 ALA A O 1
ATOM 2141 N N . PRO A 1 267 ? 16.766 -23.665 -17.820 1.00 41.97 267 PRO A N 1
ATOM 2142 C CA . PRO A 1 267 ? 17.596 -24.853 -17.971 1.00 41.97 267 PRO A CA 1
ATOM 2143 C C . PRO A 1 267 ? 18.512 -25.047 -16.751 1.00 41.97 267 PRO A C 1
ATOM 2145 O O . PRO A 1 267 ? 19.067 -24.078 -16.241 1.00 41.97 267 PRO A O 1
ATOM 2148 N N . GLY A 1 268 ? 18.722 -26.307 -16.358 1.00 37.88 268 GLY A N 1
ATOM 2149 C CA . GLY A 1 268 ? 19.752 -26.720 -15.395 1.00 37.88 268 GLY A CA 1
ATOM 2150 C C . GLY A 1 268 ? 19.235 -26.896 -13.968 1.00 37.88 268 GLY A C 1
ATOM 2151 O O . GLY A 1 268 ? 19.227 -25.959 -13.185 1.00 37.88 268 GLY A O 1
ATOM 2152 N N . ASP A 1 269 ? 18.731 -28.078 -13.626 1.00 31.81 269 ASP A N 1
ATOM 2153 C CA . ASP A 1 269 ? 19.582 -29.136 -13.080 1.00 31.81 269 ASP A CA 1
ATOM 2154 C C . ASP A 1 269 ? 18.769 -30.421 -12.904 1.00 31.81 269 ASP A C 1
ATOM 2156 O O . ASP A 1 269 ? 17.622 -30.439 -12.453 1.00 31.81 269 ASP A O 1
ATOM 2160 N N . LEU A 1 270 ? 19.380 -31.501 -13.381 1.00 40.50 270 LEU A N 1
ATOM 2161 C CA . LEU A 1 270 ? 18.941 -32.873 -13.211 1.00 40.50 270 LEU A CA 1
ATOM 2162 C C . LEU A 1 270 ? 19.185 -33.313 -11.760 1.00 40.50 270 LEU A C 1
ATOM 2164 O O . LEU A 1 270 ? 20.178 -32.929 -11.158 1.00 40.50 270 LEU A O 1
ATOM 2168 N N . GLU A 1 271 ? 18.331 -34.238 -11.321 1.00 38.41 271 GLU A N 1
ATOM 2169 C CA . GLU A 1 271 ? 18.456 -35.146 -10.167 1.00 38.41 271 GLU A CA 1
ATOM 2170 C C . GLU A 1 271 ? 17.600 -34.795 -8.946 1.00 38.41 271 GLU A C 1
ATOM 2172 O O . GLU A 1 271 ? 18.043 -34.177 -7.990 1.00 38.41 271 GLU A O 1
ATOM 2177 N N . LEU A 1 272 ? 16.358 -35.292 -8.954 1.00 33.97 272 LEU A N 1
ATOM 2178 C CA . LEU A 1 272 ? 15.909 -36.319 -8.004 1.00 33.97 272 LEU A CA 1
ATOM 2179 C C . LEU A 1 272 ? 14.497 -36.779 -8.396 1.00 33.97 272 LEU A C 1
ATOM 2181 O O . LEU A 1 272 ? 13.485 -36.165 -8.067 1.00 33.97 272 LEU A O 1
ATOM 2185 N N . VAL A 1 273 ? 14.435 -37.895 -9.125 1.00 36.28 273 VAL A N 1
ATOM 2186 C CA . VAL A 1 273 ? 13.207 -38.665 -9.339 1.00 36.28 273 VAL A CA 1
ATOM 2187 C C . VAL A 1 273 ? 13.229 -39.851 -8.382 1.00 36.28 273 VAL A C 1
ATOM 2189 O O . VAL A 1 273 ? 14.052 -40.748 -8.527 1.00 36.28 273 VAL A O 1
ATOM 2192 N N . ASN A 1 274 ? 12.296 -39.865 -7.433 1.00 32.97 274 ASN A N 1
ATOM 2193 C CA . ASN A 1 274 ? 11.622 -41.077 -6.962 1.00 32.97 274 ASN A CA 1
ATOM 2194 C C . ASN A 1 274 ? 10.329 -40.651 -6.246 1.00 32.97 274 ASN A C 1
ATOM 2196 O O . ASN A 1 274 ? 10.360 -40.011 -5.205 1.00 32.97 274 ASN A O 1
ATOM 2200 N N . CYS A 1 275 ? 9.184 -40.761 -6.919 1.00 31.19 275 CYS A N 1
ATOM 2201 C CA . CYS A 1 275 ? 8.295 -41.933 -6.902 1.00 31.19 275 CYS A CA 1
ATOM 2202 C C . CYS A 1 275 ? 7.388 -41.995 -5.660 1.00 31.19 275 CYS A C 1
ATOM 2204 O O . CYS A 1 275 ? 7.736 -42.641 -4.680 1.00 31.19 275 CYS A O 1
ATOM 2206 N N . ALA A 1 276 ? 6.169 -41.448 -5.767 1.00 34.25 276 ALA A N 1
ATOM 2207 C CA . ALA A 1 276 ? 4.977 -42.018 -5.126 1.00 34.25 276 ALA A CA 1
ATOM 2208 C C . ALA A 1 276 ? 3.668 -41.511 -5.780 1.00 34.25 276 ALA A C 1
ATOM 2210 O O . ALA A 1 276 ? 3.416 -40.314 -5.798 1.00 34.25 276 ALA A O 1
ATOM 2211 N N . ALA A 1 277 ? 2.869 -42.468 -6.289 1.00 33.59 277 ALA A N 1
ATOM 2212 C CA . ALA A 1 277 ? 1.406 -42.479 -6.529 1.00 33.59 277 ALA A CA 1
ATOM 2213 C C . ALA A 1 277 ? 0.778 -41.311 -7.338 1.00 33.59 277 ALA A C 1
ATOM 2215 O O . ALA A 1 277 ? 0.723 -40.185 -6.878 1.00 33.59 277 ALA A O 1
ATOM 2216 N N . ARG A 1 278 ? 0.263 -41.430 -8.575 1.00 33.84 278 ARG A N 1
ATOM 2217 C CA . ARG A 1 278 ? -0.719 -42.346 -9.215 1.00 33.84 278 ARG A CA 1
ATOM 2218 C C . ARG A 1 278 ? -2.063 -42.555 -8.479 1.00 33.84 278 ARG A C 1
ATOM 2220 O O . ARG A 1 278 ? -2.121 -43.330 -7.535 1.00 33.84 278 ARG A O 1
ATOM 2227 N N . ARG A 1 279 ? -3.124 -42.062 -9.158 1.00 32.62 279 ARG A N 1
ATOM 2228 C CA . ARG A 1 279 ? -4.580 -42.388 -9.114 1.00 32.62 279 ARG A CA 1
ATOM 2229 C C . ARG A 1 279 ? -5.369 -41.725 -7.964 1.00 32.62 279 ARG A C 1
ATOM 2231 O O . ARG A 1 279 ? -4.888 -41.694 -6.850 1.00 32.62 279 ARG A O 1
ATOM 2238 N N . CYS A 1 280 ? -6.562 -41.149 -8.153 1.00 32.28 280 CYS A N 1
ATOM 2239 C CA . CYS A 1 280 ? -7.652 -41.475 -9.080 1.00 32.28 280 CYS A CA 1
ATOM 2240 C C . CYS A 1 280 ? -8.362 -40.231 -9.646 1.00 32.28 280 CYS A C 1
ATOM 2242 O O . CYS A 1 280 ? -8.638 -39.269 -8.936 1.00 32.28 280 CYS A O 1
ATOM 2244 N N . ALA A 1 281 ? -8.752 -40.332 -10.916 1.00 36.16 281 ALA A N 1
ATOM 2245 C CA . ALA A 1 281 ? -9.854 -39.585 -11.505 1.00 36.16 281 ALA A CA 1
ATOM 2246 C C . ALA A 1 281 ? -11.199 -40.196 -11.069 1.00 36.16 281 ALA A C 1
ATOM 2248 O O . ALA A 1 281 ? -11.291 -41.410 -10.886 1.00 36.16 281 ALA A O 1
ATOM 2249 N N . GLY A 1 282 ? -12.249 -39.377 -10.986 1.00 30.81 282 GLY A N 1
ATOM 2250 C CA . GLY A 1 282 ? -13.611 -39.870 -10.785 1.00 30.81 282 GLY A CA 1
ATOM 2251 C C . GLY A 1 282 ? -14.658 -38.767 -10.678 1.00 30.81 282 GLY A C 1
ATOM 2252 O O . GLY A 1 282 ? -15.120 -38.461 -9.588 1.00 30.81 282 GLY A O 1
ATOM 2253 N N . ARG A 1 283 ? -15.056 -38.192 -11.822 1.00 35.44 283 ARG A N 1
ATOM 2254 C CA . ARG A 1 283 ? -16.320 -37.449 -11.967 1.00 35.44 283 ARG A CA 1
ATOM 2255 C C . ARG A 1 283 ? -17.504 -38.356 -11.615 1.00 35.44 283 ARG A C 1
ATOM 2257 O O . ARG A 1 283 ? -17.514 -39.497 -12.078 1.00 35.44 283 ARG A O 1
ATOM 2264 N N . LYS A 1 284 ? -18.546 -37.799 -10.987 1.00 35.06 284 LYS A N 1
ATOM 2265 C CA . LYS A 1 284 ? -19.949 -37.879 -11.452 1.00 35.06 284 LYS A CA 1
ATOM 2266 C C . LYS A 1 284 ? -20.870 -36.958 -10.634 1.00 35.06 284 LYS A C 1
ATOM 2268 O O . LYS A 1 284 ? -20.763 -36.887 -9.419 1.00 35.06 284 LYS A O 1
ATOM 2273 N N . HIS A 1 285 ? -21.736 -36.272 -11.380 1.00 35.41 285 HIS A N 1
ATOM 2274 C CA . HIS A 1 285 ? -22.922 -35.512 -10.978 1.00 35.41 285 HIS A CA 1
ATOM 2275 C C . HIS A 1 285 ? -23.805 -36.235 -9.953 1.00 35.41 285 HIS A C 1
ATOM 2277 O O . HIS A 1 285 ? -23.971 -37.442 -10.090 1.00 35.41 285 HIS A O 1
ATOM 2283 N N . PHE A 1 286 ? -24.462 -35.480 -9.063 1.00 28.03 286 PHE A N 1
ATOM 2284 C CA . PHE A 1 286 ? -25.914 -35.560 -8.833 1.00 28.03 286 PHE A CA 1
ATOM 2285 C C . PHE A 1 286 ? -26.413 -34.330 -8.046 1.00 28.03 286 PHE A C 1
ATOM 2287 O O . PHE A 1 286 ? -25.822 -33.946 -7.039 1.00 28.03 286 PHE A O 1
ATOM 2294 N N . ASP A 1 287 ? -27.489 -33.726 -8.548 1.00 31.41 287 ASP A N 1
ATOM 2295 C CA . ASP A 1 287 ? -28.274 -32.649 -7.939 1.00 31.41 287 ASP A CA 1
ATOM 2296 C C . ASP A 1 287 ? -29.151 -33.157 -6.771 1.00 31.41 287 ASP A C 1
ATOM 2298 O O . ASP A 1 287 ? -29.781 -34.197 -6.935 1.00 31.41 287 ASP A O 1
ATOM 2302 N N . LEU A 1 288 ? -29.187 -32.373 -5.668 1.00 30.44 288 LEU A N 1
ATOM 2303 C CA . LEU A 1 288 ? -30.291 -31.999 -4.724 1.00 30.44 288 LEU A CA 1
ATOM 2304 C C . LEU A 1 288 ? -31.297 -33.070 -4.188 1.00 30.44 288 LEU A C 1
ATOM 2306 O O . LEU A 1 288 ? -31.509 -34.080 -4.847 1.00 30.44 288 LEU A O 1
ATOM 2310 N N . PRO A 1 289 ? -32.080 -32.846 -3.089 1.00 47.12 289 PRO A N 1
ATOM 2311 C CA . PRO A 1 289 ? -32.038 -31.862 -1.975 1.00 47.12 289 PRO A CA 1
ATOM 2312 C C . PRO A 1 289 ? -32.222 -32.467 -0.527 1.00 47.12 289 PRO A C 1
ATOM 2314 O O . PRO A 1 289 ? -32.627 -33.611 -0.385 1.00 47.12 289 PRO A O 1
ATOM 2317 N N . VAL A 1 290 ? -31.900 -31.682 0.532 1.00 32.22 290 VAL A N 1
ATOM 2318 C CA . VAL A 1 290 ? -32.613 -31.371 1.834 1.00 32.22 290 VAL A CA 1
ATOM 2319 C C . VAL A 1 290 ? -33.579 -32.430 2.474 1.00 32.22 290 VAL A C 1
ATOM 2321 O O . VAL A 1 290 ? -34.306 -33.047 1.704 1.00 32.22 290 VAL A O 1
ATOM 2324 N N . PRO A 1 291 ? -33.853 -32.537 3.820 1.00 52.50 291 PRO A N 1
ATOM 2325 C CA . PRO A 1 291 ? -33.178 -32.165 5.098 1.00 52.50 291 PRO A CA 1
ATOM 2326 C C . PRO A 1 291 ? -33.276 -33.216 6.270 1.00 52.50 291 PRO A C 1
ATOM 2328 O O . PRO A 1 291 ? -33.878 -34.271 6.130 1.00 52.50 291 PRO A O 1
ATOM 2331 N N . TYR A 1 292 ? -32.789 -32.825 7.468 1.00 30.45 292 TYR A N 1
ATOM 2332 C CA . TYR A 1 292 ? -33.157 -33.263 8.841 1.00 30.45 292 TYR A CA 1
ATOM 2333 C C . TYR A 1 292 ? -33.046 -34.756 9.217 1.00 30.45 292 TYR A C 1
ATOM 2335 O O . TYR A 1 292 ? -33.869 -35.563 8.811 1.00 30.45 292 TYR A O 1
ATOM 2343 N N . LEU A 1 293 ? -32.172 -35.074 10.186 1.00 32.44 293 LEU A N 1
ATOM 2344 C CA . LEU A 1 293 ? -32.574 -35.791 11.409 1.00 32.44 293 LEU A CA 1
ATOM 2345 C C . LEU A 1 293 ? -31.465 -35.801 12.474 1.00 32.44 293 LEU A C 1
ATOM 2347 O O . LEU A 1 293 ? -30.288 -36.019 12.208 1.00 32.44 293 LEU A O 1
ATOM 2351 N N . LEU A 1 294 ? -31.924 -35.533 13.691 1.00 33.59 294 LEU A N 1
ATOM 2352 C CA . LEU A 1 294 ? -31.243 -35.571 14.976 1.00 33.59 294 LEU A CA 1
ATOM 2353 C C . LEU A 1 294 ? -30.633 -36.950 15.266 1.00 33.59 294 LEU A C 1
ATOM 2355 O O . LEU A 1 294 ? -31.315 -37.954 15.096 1.00 33.59 294 LEU A O 1
ATOM 2359 N N . PHE A 1 295 ? -29.435 -36.980 15.852 1.00 29.41 295 PHE A N 1
ATOM 2360 C CA . PHE A 1 295 ? -29.042 -38.031 16.793 1.00 29.41 295 PHE A CA 1
ATOM 2361 C C . PHE A 1 295 ? -28.207 -37.418 17.923 1.00 29.41 295 PHE A C 1
ATOM 2363 O O . PHE A 1 295 ? -27.116 -36.894 17.713 1.00 29.41 295 PHE A O 1
ATOM 2370 N N . LEU A 1 296 ? -28.776 -37.466 19.126 1.00 31.50 296 LEU A N 1
ATOM 2371 C CA . LEU A 1 296 ? -28.097 -37.298 20.408 1.00 31.50 296 LEU A CA 1
ATOM 2372 C C . LEU A 1 296 ? -27.845 -38.684 21.022 1.00 31.50 296 LEU A C 1
ATOM 2374 O O . LEU A 1 296 ? -28.512 -39.653 20.663 1.00 31.50 296 LEU A O 1
ATOM 2378 N N . THR A 1 297 ? -26.978 -38.688 22.041 1.00 34.81 297 THR A N 1
ATOM 2379 C CA . THR A 1 297 ? -26.509 -39.789 22.916 1.00 34.81 297 THR A CA 1
ATOM 2380 C C . THR A 1 297 ? -25.243 -40.489 22.389 1.00 34.81 297 THR A C 1
ATOM 2382 O O . THR A 1 297 ? -25.155 -40.795 21.212 1.00 34.81 297 THR A O 1
ATOM 2385 N N . SER A 1 298 ? -24.175 -40.708 23.166 1.00 30.05 298 SER A N 1
ATOM 2386 C CA . SER A 1 298 ? -24.025 -40.768 24.628 1.00 30.05 298 SER A CA 1
ATOM 2387 C C . SER A 1 298 ? -22.556 -40.626 25.074 1.00 30.05 298 SER A C 1
ATOM 2389 O O . SER A 1 298 ? -21.662 -41.136 24.410 1.00 30.05 298 SER A O 1
ATOM 2391 N N . LEU A 1 299 ? -22.377 -39.994 26.241 1.00 30.77 299 LEU A N 1
ATOM 2392 C CA . LEU A 1 299 ? -21.435 -40.279 27.342 1.00 30.77 299 LEU A CA 1
ATOM 2393 C C . LEU A 1 299 ? -20.077 -40.963 27.058 1.00 30.77 299 LEU A C 1
ATOM 2395 O O . LEU A 1 299 ? -20.030 -42.147 26.740 1.00 30.77 299 LEU A O 1
ATOM 2399 N N . SER A 1 300 ? -19.003 -40.324 27.541 1.00 30.36 300 SER A N 1
ATOM 2400 C CA . SER A 1 300 ? -18.120 -40.962 28.532 1.00 30.36 300 SER A CA 1
ATOM 2401 C C . SER A 1 300 ? -17.470 -39.931 29.460 1.00 30.36 300 SER A C 1
ATOM 2403 O O . SER A 1 300 ? -16.897 -38.933 29.033 1.00 30.36 300 SER A O 1
ATOM 2405 N N . LEU A 1 301 ? -17.624 -40.228 30.743 1.00 30.38 301 LEU A N 1
ATOM 2406 C CA . LEU A 1 301 ? -17.207 -39.542 31.957 1.00 30.38 301 LEU A CA 1
ATOM 2407 C C . LEU A 1 301 ? -15.744 -39.896 32.295 1.00 30.38 301 LEU A C 1
ATOM 2409 O O . LEU A 1 301 ? -15.394 -41.055 32.118 1.00 30.38 301 LEU A O 1
ATOM 2413 N N . THR A 1 302 ? -14.957 -38.939 32.812 1.00 38.97 302 THR A N 1
ATOM 2414 C CA . THR A 1 302 ? -13.905 -39.032 33.870 1.00 38.97 302 THR A CA 1
ATOM 2415 C C . THR A 1 302 ? -12.936 -37.851 33.704 1.00 38.97 302 THR A C 1
ATOM 2417 O O . THR A 1 302 ? -12.561 -37.564 32.578 1.00 38.97 302 THR A O 1
ATOM 2420 N N . ALA A 1 303 ? -12.378 -37.162 34.696 1.00 30.11 303 ALA A N 1
ATOM 2421 C CA . ALA A 1 303 ? -12.620 -36.911 36.114 1.00 30.11 303 ALA A CA 1
ATOM 2422 C C . ALA A 1 303 ? -11.493 -35.928 36.533 1.00 30.11 303 ALA A C 1
ATOM 2424 O O . ALA A 1 303 ? -10.347 -36.142 36.149 1.00 30.11 303 ALA A O 1
ATOM 2425 N N . GLY A 1 304 ? -11.810 -34.906 37.338 1.00 29.88 304 GLY A N 1
ATOM 2426 C CA . GLY A 1 304 ? -10.852 -34.061 38.080 1.00 29.88 304 GLY A CA 1
ATOM 2427 C C . GLY A 1 304 ? -10.448 -32.752 37.380 1.00 29.88 304 GLY A C 1
ATOM 2428 O O . GLY A 1 304 ? -9.953 -32.775 36.267 1.00 29.88 304 GLY A O 1
ATOM 2429 N N . GLY A 1 305 ? -10.603 -31.551 37.941 1.00 29.38 305 GLY A N 1
ATOM 2430 C CA . GLY A 1 305 ? -11.011 -31.126 39.281 1.00 29.38 305 GLY A CA 1
ATOM 2431 C C . GLY A 1 305 ? -10.209 -29.875 39.672 1.00 29.38 305 GLY A C 1
ATOM 2432 O O . GLY A 1 305 ? -8.994 -29.980 39.777 1.00 29.38 305 GLY A O 1
ATOM 2433 N N . LEU A 1 306 ? -10.902 -28.733 39.841 1.00 33.56 306 LEU A N 1
ATOM 2434 C CA . LEU A 1 306 ? -10.589 -27.479 40.580 1.00 33.56 306 LEU A CA 1
ATOM 2435 C C . LEU A 1 306 ? -11.273 -26.301 39.847 1.00 33.56 306 LEU A C 1
ATOM 2437 O O . LEU A 1 306 ? -10.765 -25.778 38.866 1.00 33.56 306 LEU A O 1
ATOM 2441 N N . ALA A 1 307 ? -12.564 -26.075 40.097 1.00 30.34 307 ALA A N 1
ATOM 2442 C CA . ALA A 1 307 ? -13.108 -25.183 41.133 1.00 30.34 307 ALA A CA 1
ATOM 2443 C C . ALA A 1 307 ? -13.136 -23.699 40.703 1.00 30.34 307 ALA A C 1
ATOM 2445 O O . ALA A 1 307 ? -12.227 -22.924 40.978 1.00 30.34 307 ALA A O 1
ATOM 2446 N N . CYS A 1 308 ? -14.241 -23.309 40.062 1.00 28.14 308 CYS A N 1
ATOM 2447 C CA . CYS A 1 308 ? -14.730 -21.933 39.991 1.00 28.14 308 CYS A CA 1
ATOM 2448 C C . CYS A 1 308 ? -16.228 -21.965 40.305 1.00 28.14 308 CYS A C 1
ATOM 2450 O O . CYS A 1 308 ? -16.999 -22.635 39.621 1.00 28.14 308 CYS A O 1
ATOM 2452 N N . SER A 1 309 ? -16.625 -21.280 41.370 1.00 30.36 309 SER A N 1
ATOM 2453 C CA . SER A 1 309 ? -18.009 -21.135 41.809 1.00 30.36 309 SER A CA 1
ATOM 2454 C C . SER A 1 309 ? -18.498 -19.732 41.473 1.00 30.36 309 SER A C 1
ATOM 2456 O O . SER A 1 309 ? -18.000 -18.774 42.058 1.00 30.36 309 SER A O 1
ATOM 2458 N N . PHE A 1 310 ? -19.488 -19.612 40.584 1.00 28.50 310 PHE A N 1
ATOM 2459 C CA . PHE A 1 310 ? -20.358 -18.436 40.512 1.00 28.50 310 PHE A CA 1
ATOM 2460 C C . PHE A 1 310 ? -21.785 -18.823 40.077 1.00 28.50 310 PHE A C 1
ATOM 2462 O O . PHE A 1 310 ? -22.004 -19.310 38.973 1.00 28.50 310 PHE A O 1
ATOM 2469 N N . SER A 1 311 ? -22.708 -18.588 41.018 1.00 30.55 311 SER A N 1
ATOM 2470 C CA . SER A 1 311 ? -24.125 -18.188 40.912 1.00 30.55 311 SER A CA 1
ATOM 2471 C C . SER A 1 311 ? -25.126 -18.949 40.022 1.00 30.55 311 SER A C 1
ATOM 2473 O O . SER A 1 311 ? -25.092 -18.879 38.797 1.00 30.55 311 SER A O 1
ATOM 2475 N N . LEU A 1 312 ? -26.124 -19.517 40.713 1.00 30.78 312 LEU A N 1
ATOM 2476 C CA . LEU A 1 312 ? -27.472 -19.893 40.269 1.00 30.78 312 LEU A CA 1
ATOM 2477 C C . LEU A 1 312 ? -28.450 -18.704 40.402 1.00 30.78 312 LEU A C 1
ATOM 2479 O O . LEU A 1 312 ? -28.529 -18.138 41.489 1.00 30.78 312 LEU A O 1
ATOM 2483 N N . PHE A 1 313 ? -29.200 -18.402 39.333 1.00 27.73 313 PHE A N 1
ATOM 2484 C CA . PHE A 1 313 ? -30.560 -17.805 39.221 1.00 27.73 313 PHE A CA 1
ATOM 2485 C C . PHE A 1 313 ? -30.753 -17.486 37.714 1.00 27.73 313 PHE A C 1
ATOM 2487 O O . PHE A 1 313 ? -29.821 -16.963 37.116 1.00 27.73 313 PHE A O 1
ATOM 2494 N N . GLU A 1 314 ? -31.838 -17.706 36.968 1.00 33.56 314 GLU A N 1
ATOM 2495 C CA . GLU A 1 314 ? -33.153 -18.352 37.096 1.00 33.56 314 GLU A CA 1
ATOM 2496 C C . GLU A 1 314 ? -33.794 -18.313 35.680 1.00 33.56 314 GLU A C 1
ATOM 2498 O O . GLU A 1 314 ? -33.471 -17.409 34.910 1.00 33.56 314 GLU A O 1
ATOM 2503 N N . ALA A 1 315 ? -34.679 -19.260 35.337 1.00 30.75 315 ALA A N 1
ATOM 2504 C CA . ALA A 1 315 ? -35.795 -19.167 34.363 1.00 30.75 315 ALA A CA 1
ATOM 2505 C C . ALA A 1 315 ? -36.307 -20.603 34.101 1.00 30.75 315 ALA A C 1
ATOM 2507 O O . ALA A 1 315 ? -35.501 -21.507 33.926 1.00 30.75 315 ALA A O 1
ATOM 2508 N N . GLY A 1 316 ? -37.588 -20.960 34.031 1.00 29.44 316 GLY A N 1
ATOM 2509 C CA . GLY A 1 316 ? -38.840 -20.219 33.972 1.00 29.44 316 GLY A CA 1
ATOM 2510 C C . GLY A 1 316 ? -39.846 -21.042 33.140 1.00 29.44 316 GLY A C 1
ATOM 2511 O O . GLY A 1 316 ? -39.558 -21.371 31.999 1.00 29.44 316 GLY A O 1
ATOM 2512 N N . VAL A 1 317 ? -41.011 -21.342 33.732 1.00 34.94 317 VAL A N 1
ATOM 2513 C CA . VAL A 1 317 ? -42.360 -21.447 33.120 1.00 34.94 317 VAL A CA 1
ATOM 2514 C C . VAL A 1 317 ? -42.664 -22.486 32.013 1.00 34.94 317 VAL A C 1
ATOM 2516 O O . VAL A 1 317 ? -42.175 -22.407 30.893 1.00 34.94 317 VAL A O 1
ATOM 2519 N N . ALA A 1 318 ? -43.685 -23.318 32.278 1.00 30.80 318 ALA A N 1
ATOM 2520 C CA . ALA A 1 318 ? -44.689 -23.827 31.322 1.00 30.80 318 ALA A CA 1
ATOM 2521 C C . ALA A 1 318 ? -45.880 -24.414 32.125 1.00 30.80 318 ALA A C 1
ATOM 2523 O O . ALA A 1 318 ? -45.629 -25.018 33.159 1.00 30.80 318 ALA A O 1
ATOM 2524 N N . VAL A 1 319 ? -47.180 -24.358 31.806 1.00 33.19 319 VAL A N 1
ATOM 2525 C CA . VAL A 1 319 ? -48.062 -23.795 30.760 1.00 33.19 319 VAL A CA 1
ATOM 2526 C C . VAL A 1 319 ? -49.499 -23.891 31.344 1.00 33.19 319 VAL A C 1
ATOM 2528 O O . VAL A 1 319 ? -49.764 -24.760 32.172 1.00 33.19 319 VAL A O 1
ATOM 2531 N N . GLY A 1 320 ? -50.420 -23.002 30.946 1.00 30.34 320 GLY A N 1
ATOM 2532 C CA . GLY A 1 320 ? -51.801 -22.926 31.458 1.00 30.34 320 GLY A CA 1
ATOM 2533 C C . GLY A 1 320 ? -52.917 -23.641 30.664 1.00 30.34 320 GLY A C 1
ATOM 2534 O O . GLY A 1 320 ? -52.650 -24.464 29.792 1.00 30.34 320 GLY A O 1
ATOM 2535 N N . LYS A 1 321 ? -54.159 -23.170 30.935 1.00 34.88 321 LYS A N 1
ATOM 2536 C CA . LYS A 1 321 ? -55.518 -23.486 30.389 1.00 34.88 321 LYS A CA 1
ATOM 2537 C C . LYS A 1 321 ? -56.235 -24.648 31.109 1.00 34.88 321 LYS A C 1
ATOM 2539 O O . LYS A 1 321 ? -55.642 -25.693 31.302 1.00 34.88 321 LYS A O 1
ATOM 2544 N N . SER A 1 322 ? -57.499 -24.586 31.551 1.00 31.52 322 SER A N 1
ATOM 2545 C CA . SER A 1 322 ? -58.729 -23.877 31.121 1.00 31.52 322 SER A CA 1
ATOM 2546 C C . SER A 1 322 ? -59.688 -23.780 32.340 1.00 31.52 322 SER A C 1
ATOM 2548 O O . SER A 1 322 ? -59.515 -24.547 33.277 1.00 31.52 322 SER A O 1
ATOM 2550 N N . VAL A 1 323 ? -60.669 -22.874 32.436 1.00 32.19 323 VAL A N 1
ATOM 2551 C CA . VAL A 1 323 ? -62.086 -23.103 32.062 1.00 32.19 323 VAL A CA 1
ATOM 2552 C C . VAL A 1 323 ? -62.866 -21.785 32.249 1.00 32.19 323 VAL A C 1
ATOM 2554 O O . VAL A 1 323 ? -62.638 -21.028 33.188 1.00 32.19 323 VAL A O 1
ATOM 2557 N N . TRP A 1 324 ? -63.772 -21.542 31.305 1.00 31.98 324 TRP A N 1
ATOM 2558 C CA . TRP A 1 324 ? -64.708 -20.427 31.176 1.00 31.98 324 TRP A CA 1
ATOM 2559 C C . TRP A 1 324 ? -65.861 -20.472 32.189 1.00 31.98 324 TRP A C 1
ATOM 2561 O O . TRP A 1 324 ? -66.340 -21.560 32.488 1.00 31.98 324 TRP A O 1
ATOM 2571 N N . LEU A 1 325 ? -66.408 -19.306 32.562 1.00 32.00 325 LEU A N 1
ATOM 2572 C CA . LEU A 1 325 ? -67.859 -19.046 32.528 1.00 32.00 325 LEU A CA 1
ATOM 2573 C C . LEU A 1 325 ? -68.166 -17.545 32.688 1.00 32.00 325 LEU A C 1
ATOM 2575 O O . LEU A 1 325 ? -67.949 -16.936 33.731 1.00 32.00 325 LEU A O 1
ATOM 2579 N N . LEU A 1 326 ? -68.676 -16.973 31.597 1.00 35.03 326 LEU A N 1
ATOM 2580 C CA . LEU A 1 326 ? -69.394 -15.704 31.514 1.00 35.03 326 LEU A CA 1
ATOM 2581 C C . LEU A 1 326 ? -70.844 -15.913 31.960 1.00 35.03 326 LEU A C 1
ATOM 2583 O O . LEU A 1 326 ? -71.461 -16.865 31.497 1.00 35.03 326 LEU A O 1
ATOM 2587 N N . THR A 1 327 ? -71.395 -14.968 32.728 1.00 34.22 327 THR A N 1
ATOM 2588 C CA . THR A 1 327 ? -72.707 -14.334 32.461 1.00 34.22 327 THR A CA 1
ATOM 2589 C C . THR A 1 327 ? -72.943 -13.169 33.427 1.00 34.22 327 THR A C 1
ATOM 2591 O O . THR A 1 327 ? -72.817 -13.350 34.636 1.00 34.22 327 THR A O 1
ATOM 2594 N N . PRO A 1 328 ? -73.389 -12.009 32.917 1.00 41.88 328 PRO A N 1
ATOM 2595 C CA . PRO A 1 328 ? -74.397 -11.218 33.608 1.00 41.88 328 PRO A CA 1
ATOM 2596 C C . PRO A 1 328 ? -75.589 -10.962 32.674 1.00 41.88 328 PRO A C 1
ATOM 2598 O O . PRO A 1 328 ? -75.419 -10.507 31.545 1.00 41.88 328 PRO A O 1
ATOM 2601 N N . ILE A 1 329 ? -76.807 -11.224 33.147 1.00 38.44 329 ILE A N 1
ATOM 2602 C CA . ILE A 1 329 ? -78.038 -10.709 32.537 1.00 38.44 329 ILE A CA 1
ATOM 2603 C C . ILE A 1 329 ? -78.864 -10.097 33.661 1.00 38.44 329 ILE A C 1
ATOM 2605 O O . ILE A 1 329 ? -79.180 -10.757 34.649 1.00 38.44 329 ILE A O 1
ATOM 2609 N N . GLY A 1 330 ? -79.137 -8.804 33.515 1.00 32.34 330 GLY A N 1
ATOM 2610 C CA . GLY A 1 330 ? -79.931 -8.021 34.444 1.00 32.34 330 GLY A CA 1
ATOM 2611 C C . GLY A 1 330 ? -81.436 -8.131 34.218 1.00 32.34 330 GLY A C 1
ATOM 2612 O O . GLY A 1 330 ? -81.917 -8.648 33.212 1.00 32.34 330 GLY A O 1
ATOM 2613 N N . GLY A 1 331 ? -82.151 -7.545 35.174 1.00 28.83 331 GLY A N 1
ATOM 2614 C CA . GLY A 1 331 ? -83.586 -7.291 35.155 1.00 28.83 331 GLY A CA 1
ATOM 2615 C C . GLY A 1 331 ? -84.225 -7.691 36.485 1.00 28.83 331 GLY A C 1
ATOM 2616 O O . GLY A 1 331 ? -83.834 -8.684 37.077 1.00 28.83 331 GLY A O 1
ATOM 2617 N N . LEU A 1 332 ? -85.227 -7.018 37.033 1.00 31.73 332 LEU A N 1
ATOM 2618 C CA . LEU A 1 332 ? -85.845 -5.706 36.847 1.00 31.73 332 LEU A CA 1
ATOM 2619 C C . LEU A 1 332 ? -86.872 -5.625 38.013 1.00 31.73 332 LEU A C 1
ATOM 2621 O O . LEU A 1 332 ? -87.235 -6.659 38.568 1.00 31.73 332 LEU A O 1
ATOM 2625 N N . VAL A 1 333 ? -87.408 -4.432 38.295 1.00 32.97 333 VAL A N 1
ATOM 2626 C CA . VAL A 1 333 ? -88.645 -4.162 39.084 1.00 32.97 333 VAL A CA 1
ATOM 2627 C C . VAL A 1 333 ? -88.451 -4.091 40.618 1.00 32.97 333 VAL A C 1
ATOM 2629 O O . VAL A 1 333 ? -88.206 -5.091 41.271 1.00 32.97 333 VAL A O 1
ATOM 2632 N N . SER A 1 334 ? -88.385 -2.908 41.248 1.00 32.09 334 SER A N 1
ATOM 2633 C CA . SER A 1 334 ? -89.412 -1.864 41.507 1.00 32.09 334 SER A CA 1
ATOM 2634 C C . SER A 1 334 ? -90.152 -2.072 42.834 1.00 32.09 334 SER A C 1
ATOM 2636 O O . SER A 1 334 ? -90.932 -3.008 42.958 1.00 32.09 334 SER A O 1
ATOM 2638 N N . ARG A 1 335 ? -89.967 -1.151 43.793 1.00 31.36 335 ARG A N 1
ATOM 2639 C CA . ARG A 1 335 ? -91.000 -0.204 44.273 1.00 31.36 335 ARG A CA 1
ATOM 2640 C C . ARG A 1 335 ? -90.625 0.428 45.617 1.00 31.36 335 ARG A C 1
ATOM 2642 O O . ARG A 1 335 ? -90.273 -0.290 46.537 1.00 31.36 335 ARG A O 1
ATOM 2649 N N . CYS A 1 336 ? -90.844 1.751 45.660 1.00 29.69 336 CYS A N 1
ATOM 2650 C CA . CYS A 1 336 ? -91.419 2.590 46.730 1.00 29.69 336 CYS A CA 1
ATOM 2651 C C . CYS A 1 336 ? -90.854 2.442 48.164 1.00 29.69 336 CYS A C 1
ATOM 2653 O O . CYS A 1 336 ? -90.666 1.358 48.676 1.00 29.69 336 CYS A O 1
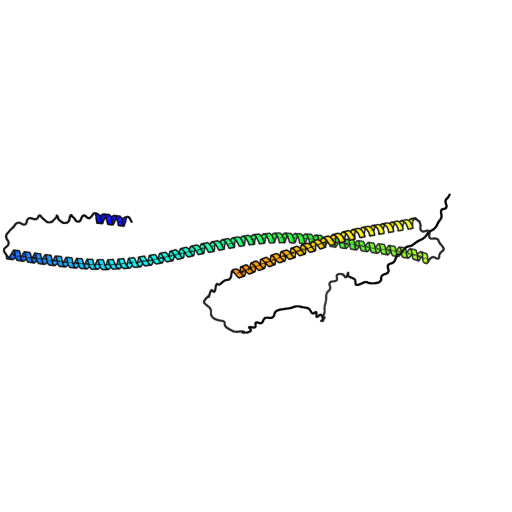ATOM 2655 N N . SER A 1 337 ? -90.656 3.491 48.953 1.00 33.50 337 SER A N 1
ATOM 2656 C CA . SER A 1 337 ? -91.431 4.719 49.050 1.00 33.50 337 SER A CA 1
ATOM 2657 C C . SER A 1 337 ? -90.667 5.724 49.909 1.00 33.50 337 SER A C 1
ATOM 2659 O O . SER A 1 337 ? -89.967 5.356 50.848 1.00 33.50 337 SER A O 1
ATOM 2661 N N . SER A 1 338 ? -90.882 6.996 49.611 1.00 35.81 338 SER A N 1
ATOM 2662 C CA . SER A 1 338 ? -90.498 8.163 50.394 1.00 35.81 338 SER A CA 1
ATOM 2663 C C . SER A 1 338 ? -90.918 8.072 51.867 1.00 35.81 338 SER A C 1
ATOM 2665 O O . SER A 1 338 ? -92.059 7.704 52.155 1.00 35.81 338 SER A O 1
ATOM 2667 N N . ARG A 1 339 ? -90.054 8.542 52.777 1.00 36.81 339 ARG A N 1
ATOM 2668 C CA . ARG A 1 339 ? -90.461 9.282 53.984 1.00 36.81 339 ARG A CA 1
ATOM 2669 C C . ARG A 1 339 ? -89.310 10.144 54.525 1.00 36.81 339 ARG A C 1
ATOM 2671 O O . ARG A 1 339 ? -88.323 9.649 55.048 1.00 36.81 339 ARG A O 1
ATOM 2678 N N . THR A 1 340 ? -89.494 11.446 54.334 1.00 44.38 340 THR A N 1
ATOM 2679 C CA . THR A 1 340 ? -89.188 12.569 55.242 1.00 44.38 340 THR A CA 1
ATOM 2680 C C . THR A 1 340 ? -89.396 12.209 56.728 1.00 44.38 340 THR A C 1
ATOM 2682 O O . THR A 1 340 ? -90.209 11.334 57.007 1.00 44.38 340 THR A O 1
ATOM 2685 N N . HIS A 1 341 ? -88.812 12.835 57.748 1.00 37.69 341 HIS A N 1
ATOM 2686 C CA . HIS A 1 341 ? -88.332 14.200 57.989 1.00 37.69 341 HIS A CA 1
ATOM 2687 C C . HIS A 1 341 ? -87.365 14.138 59.202 1.00 37.69 341 HIS A C 1
ATOM 2689 O O . HIS A 1 341 ? -87.038 13.045 59.656 1.00 37.69 341 HIS A O 1
ATOM 2695 N N . GLN A 1 342 ? -86.936 15.314 59.675 1.00 37.16 342 GLN A N 1
ATOM 2696 C CA . GLN A 1 342 ? -86.667 15.663 61.083 1.00 37.16 342 GLN A CA 1
ATOM 2697 C C . GLN A 1 342 ? -86.998 14.623 62.159 1.00 37.16 342 GLN A C 1
ATOM 2699 O O . GLN A 1 342 ? -88.114 14.056 62.111 1.00 37.16 342 GLN A O 1
#

Secondary structure (DSSP, 8-state):
-HHHHHHHHHHHH--GGGSSSS--------PPPPHHHHHHHHHHHHHHHHHHHHHHHHHHHHHHHHHHHHHHHHHHHHHHHHHHHHHHHHHHHHHHHHHHHHHHHHHHHHHHHHHHHHHHHHHHHHHHHHHHHHHHHHHHHHHHHHHHHHHHHHHHHHHHHHHHHHHHHHHHHHHHHHHHHS-TTS-----HHHHHHHHHHHHHHHHHHHHHHHHHHHHHHHHHHHHHHHHHHHHHHHHHHHHHHHHHHHHHHHHHHS------PPP---------------------------------------------------------------------------

Mean predicted aligned error: 22.81 Å

Solvent-accessible surface area (backbone atoms only — not comparable to full-atom values): 21699 Å² total; per-residue (Å²): 114,67,71,61,53,51,53,51,52,57,63,71,65,63,70,82,80,71,84,83,77,88,86,88,87,79,85,77,83,87,73,88,70,58,83,64,57,57,51,50,53,52,49,52,51,48,52,52,49,51,51,51,49,51,53,49,52,52,51,51,51,52,51,52,52,49,51,52,51,52,50,51,52,53,51,51,52,52,52,49,52,56,48,54,54,51,51,52,53,52,50,51,54,50,48,55,52,52,52,51,52,48,53,52,52,51,51,51,50,54,50,53,52,50,50,54,52,51,52,52,53,51,52,52,51,53,52,52,52,50,53,52,50,52,54,51,50,54,54,49,51,58,49,52,54,52,52,53,55,50,50,52,53,53,54,51,53,48,51,56,49,53,51,52,52,49,54,50,51,52,51,52,50,49,56,59,50,53,61,67,72,48,72,98,79,70,87,79,74,72,53,72,64,60,56,50,51,51,51,50,54,51,51,51,53,55,49,52,54,52,50,52,51,52,53,52,50,52,51,50,53,53,48,56,53,51,52,53,51,52,54,53,50,51,53,53,52,50,52,53,51,52,54,51,50,52,51,52,52,52,53,52,52,52,59,61,70,70,67,75,86,81,90,75,90,80,86,88,82,89,88,86,90,81,91,79,82,86,89,82,88,82,89,80,90,84,83,85,81,91,82,90,83,90,83,83,88,80,90,86,88,88,82,88,88,86,90,84,90,81,85,92,86,89,87,82,90,88,84,88,89,85,87,88,86,89,86,88,86,88,85,81,88,90,82,88,79,92,78,87,78,136

Organism: Dibothriocephalus latus (NCBI:txid60516)

Sequence (342 aa):
MEEKEKLILDLTSMDVKSFKRSQRKEACIISKPTSEDAARLKRDELASLQAKVGNLCSKTLDQENEIKVLGLQLHNANKEKAHVAKELEAVRKQEETKSKLLQEKQSFFLAAENEARNLKTRINQLTEDLQAAQKQIENLNKRIERLAIEKEKESSALKTCEESVQNFAEWMYTLVYAKRKVAFTDYAKYSCEDIEDLKSKLSIIVGQSRENAMQMDELKDLLTVRDKQVVELRKTTNRLTEEIHQLKEVDQETENAVVPSIVVTAPGDLELVNCAARRCAGRKHFDLPVPYLLFLTSLSLTAGGLACSFSLFEAGVAVGKSVWLLTPIGGLVSRCSSRTHQ

Foldseek 3Di:
DVVVVVVVVVVVPPDPPPPPPPDDDDDDDDDDDDPVVVVVVVVVVVVVVVVVVVVVVVVVVVVVVVVVVVVVVVVVVVVVVVVVVVVVVVVVVVVVVVVVVVVVVVVVVVVVVVVVVVVVVVVVVVVVVVVVVVVVVVVVVVVVVVVVVVVVVVVVVVVVVVVVVVVVVVVVVCVVVVVVPDPPDDPPPPDVVNVVVVVVVVVVVVVVVVVVVVVVVVVVVVVVVVVVVVVVVVVVVVVVVVVVVVVVVVVVVVVVVPDDDDDDDDDDDDDDDDDDDDDDDDDDDDDDDDDDDDDDDDDDDDDDDDDDDDDDDDDDDDDDDDDDDDDDDDDDDDDDDDDDDD